Protein AF-A0A496PPM6-F1 (afdb_monomer_lite)

Radius of gyration: 19.55 Å; chains: 1; bounding box: 53×52×46 Å

Foldseek 3Di:
DQVLQVVLVVVQQVQFDDAPDPDPDDPVVVVVCDDHSGHPDDLLPAAEDEAEDPCLLVPVDNLQNVVCCCVRVVHEAKYWYKYQNPNCVVVLVVVCVPDVPVSVVCCQQPGIATQWMEGEWAFDDPDKDFFKWKWKQAPVGIDTDTDIALDKAFDAFAADPSNFWDKIWMKIQGAQGTDNNPHGRDIDIDIITHGPQGYMYGNCHVVRDCPPPDPVVVLVSVLNSCVNSVSDDPVVSPPDD

pLDDT: mean 88.89, std 13.59, range [38.16, 98.81]

Secondary structure (DSSP, 8-state):
-HHHHHHHHHHHHHSBPPTT------GGGGTS---TT-BS--STT--EEEE-SHHHHT-SSHHHHHHHHHHHH---EEEEEEEESSS-HHHHHHHTTT-HHHHHHHIIIIIEEEEEEEEE-BB--SSS-EEEEEEEEETTEEEEEEEETT-EEEE---B-TTSPBPEEEEEEEE-TT-BSSSSTT--EEEEEE--SSEEEEE-S-BS---TTS-HHHHHHHHHHHHHHTT-S-GGGTS---

Sequence (241 aa):
KEALRLAFIQHKSFATVLKGVQQQRTIADAFEQSTSGATIVNMMSLDMLIGSGGVLSHAPRRQQAAMMMIDAFLPEGVTRLTVDSIFMMPQLGVLTEVQPKAATEVFEKDCLIHLGTCVAPAGTSKKPGPVMKYTIDLPDGKVSGTLNYLEMKKFELGIQENGLPRKAKAILEPERGYDVGAGRGNKREVELHGGVVGIVLDGRGRPFDLSTISESDRISYLKKWMTELNIYNTASLSGDQ

Structure (mmCIF, N/CA/C/O backbone):
data_AF-A0A496PPM6-F1
#
_entry.id   AF-A0A496PPM6-F1
#
loop_
_atom_site.group_PDB
_atom_site.id
_atom_site.type_symbol
_atom_site.label_atom_id
_atom_site.label_alt_id
_atom_site.label_comp_id
_atom_site.label_asym_id
_atom_site.label_entity_id
_atom_site.label_seq_id
_atom_site.pdbx_PDB_ins_code
_atom_site.Cartn_x
_atom_site.Cartn_y
_atom_site.Cartn_z
_atom_site.occupancy
_atom_site.B_iso_or_equiv
_atom_site.auth_seq_id
_atom_site.auth_comp_id
_atom_site.auth_asym_id
_atom_site.auth_atom_id
_atom_site.pdbx_PDB_model_num
ATOM 1 N N . LYS A 1 1 ? 11.384 -3.552 10.166 1.00 85.44 1 LYS A N 1
ATOM 2 C CA . LYS A 1 1 ? 10.866 -4.282 8.980 1.00 85.44 1 LYS A CA 1
ATOM 3 C C . LYS A 1 1 ? 10.799 -5.782 9.243 1.00 85.44 1 LYS A C 1
ATOM 5 O O . LYS A 1 1 ? 9.699 -6.294 9.350 1.00 85.44 1 LYS A O 1
ATOM 10 N N . GLU A 1 2 ? 11.929 -6.459 9.455 1.00 91.56 2 GLU A N 1
ATOM 11 C CA . GLU A 1 2 ? 11.952 -7.923 9.632 1.00 91.56 2 GLU A CA 1
ATOM 12 C C . GLU A 1 2 ? 11.110 -8.432 10.813 1.00 91.56 2 GLU A C 1
ATOM 14 O O . GLU A 1 2 ? 10.320 -9.355 10.654 1.00 91.56 2 GLU A O 1
ATOM 19 N N . ALA A 1 3 ? 11.172 -7.759 11.966 1.00 92.25 3 ALA A N 1
ATOM 20 C CA . ALA A 1 3 ? 10.323 -8.094 13.113 1.00 92.25 3 ALA A CA 1
ATOM 21 C C . ALA A 1 3 ? 8.814 -8.018 12.792 1.00 92.25 3 ALA A C 1
ATOM 23 O O . ALA A 1 3 ? 8.059 -8.894 13.200 1.00 92.25 3 ALA A O 1
ATOM 24 N N . LEU A 1 4 ? 8.379 -7.016 12.012 1.00 92.75 4 LEU A N 1
ATOM 25 C CA . LEU A 1 4 ? 6.981 -6.882 11.577 1.00 92.75 4 LEU A CA 1
ATOM 26 C C . LEU A 1 4 ? 6.585 -8.030 10.636 1.00 92.75 4 LEU A C 1
ATOM 28 O O . LEU A 1 4 ? 5.506 -8.594 10.781 1.00 92.75 4 LEU A O 1
ATOM 32 N N . ARG A 1 5 ? 7.475 -8.405 9.707 1.00 94.19 5 ARG A N 1
ATOM 33 C CA . ARG A 1 5 ? 7.263 -9.513 8.765 1.00 94.19 5 ARG A CA 1
ATOM 34 C C . ARG A 1 5 ? 7.099 -10.845 9.498 1.00 94.19 5 ARG A C 1
ATOM 36 O O . ARG A 1 5 ? 6.163 -11.588 9.221 1.00 94.19 5 ARG A O 1
ATOM 43 N N . LEU A 1 6 ? 7.987 -11.138 10.449 1.00 93.62 6 LEU A N 1
ATOM 44 C CA . LEU A 1 6 ? 7.935 -12.369 11.241 1.00 93.62 6 LEU A CA 1
ATOM 45 C C . LEU A 1 6 ? 6.687 -12.418 12.128 1.00 93.62 6 LEU A C 1
ATOM 47 O O . LEU A 1 6 ? 5.985 -13.429 12.126 1.00 93.62 6 LEU A O 1
ATOM 51 N N . ALA A 1 7 ? 6.362 -11.314 12.808 1.00 91.56 7 ALA A N 1
ATOM 52 C CA . ALA A 1 7 ? 5.133 -11.198 13.588 1.00 91.56 7 ALA A CA 1
ATOM 53 C C . ALA A 1 7 ? 3.885 -11.411 12.718 1.00 91.56 7 ALA A C 1
ATOM 55 O O . ALA A 1 7 ? 2.945 -12.080 13.138 1.00 91.56 7 ALA A O 1
ATOM 56 N N . PHE A 1 8 ? 3.883 -10.907 11.482 1.00 91.69 8 PHE A N 1
ATOM 57 C CA . PHE A 1 8 ? 2.772 -11.106 10.558 1.00 91.69 8 PHE A CA 1
ATOM 58 C C . PHE A 1 8 ? 2.617 -12.556 10.097 1.00 91.69 8 PHE A C 1
ATOM 60 O O . PHE A 1 8 ? 1.505 -13.082 10.071 1.00 91.69 8 PHE A O 1
ATOM 67 N N . ILE A 1 9 ? 3.729 -13.215 9.760 1.00 91.00 9 ILE A N 1
ATOM 68 C CA . ILE A 1 9 ? 3.739 -14.640 9.403 1.00 91.00 9 ILE A CA 1
ATOM 69 C C . ILE A 1 9 ? 3.185 -15.473 10.559 1.00 91.00 9 ILE A C 1
ATOM 71 O O . ILE A 1 9 ? 2.346 -16.348 10.346 1.00 91.00 9 ILE A O 1
ATOM 75 N N . GLN A 1 10 ? 3.608 -15.164 11.783 1.00 92.12 10 GLN A N 1
ATOM 76 C CA . GLN A 1 10 ? 3.097 -15.811 12.982 1.00 92.12 10 GLN A CA 1
ATOM 77 C C . GLN A 1 10 ? 1.607 -15.506 13.208 1.00 92.12 10 GLN A C 1
ATOM 79 O O . GLN A 1 10 ? 0.832 -16.406 13.504 1.00 92.12 10 GLN A O 1
ATOM 84 N N . HIS A 1 11 ? 1.161 -14.265 13.015 1.00 90.00 11 HIS A N 1
ATOM 85 C CA . HIS A 1 11 ? -0.254 -13.917 13.144 1.00 90.00 11 HIS A CA 1
ATOM 86 C C . HIS A 1 11 ? -1.130 -14.709 12.161 1.00 90.00 11 HIS A C 1
ATOM 88 O O . HIS A 1 11 ? -2.145 -15.278 12.561 1.00 90.00 11 HIS A O 1
ATOM 94 N N . LYS A 1 12 ? -0.706 -14.825 10.895 1.00 89.38 12 LYS A N 1
ATOM 95 C CA . LYS A 1 12 ? -1.401 -15.635 9.882 1.00 89.38 12 LYS A CA 1
ATOM 96 C C . LYS A 1 12 ? -1.515 -17.110 10.271 1.00 89.38 12 LYS A C 1
ATOM 98 O O . LYS A 1 12 ? -2.508 -17.739 9.914 1.00 89.38 12 LYS A O 1
ATOM 103 N N . SER A 1 13 ? -0.543 -17.661 11.004 1.00 87.75 13 SER A N 1
ATOM 104 C CA . SER A 1 13 ? -0.600 -19.060 11.448 1.00 87.75 13 SER A CA 1
ATOM 105 C C . SER A 1 13 ? -1.600 -19.296 12.586 1.00 87.75 13 SER A C 1
ATOM 107 O O . SER A 1 13 ? -2.101 -20.412 12.723 1.00 87.75 13 SER A O 1
ATOM 109 N N . PHE A 1 14 ? -1.932 -18.261 13.366 1.00 86.69 14 PHE A N 1
ATOM 110 C CA . PHE A 1 14 ? -2.961 -18.323 14.409 1.00 86.69 14 PHE A CA 1
ATOM 111 C C . PHE A 1 14 ? -4.357 -17.966 13.895 1.00 86.69 14 PHE A C 1
ATOM 113 O O . PHE A 1 14 ? -5.335 -18.614 14.269 1.00 86.69 14 PHE A O 1
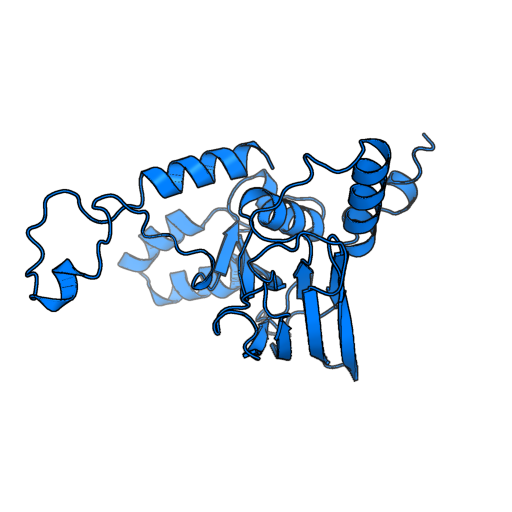ATOM 120 N N . ALA A 1 15 ? -4.457 -16.962 13.024 1.00 85.75 15 ALA A N 1
ATOM 121 C CA . ALA A 1 15 ? -5.707 -16.501 12.432 1.00 85.75 15 ALA A CA 1
ATOM 122 C C . ALA A 1 15 ? -6.181 -17.490 11.360 1.00 85.75 15 ALA A C 1
ATOM 124 O O . ALA A 1 15 ? -6.013 -17.251 10.166 1.00 85.75 15 ALA A O 1
ATOM 125 N N . THR A 1 16 ? -6.732 -18.624 11.788 1.00 85.38 16 THR A N 1
ATOM 126 C CA . THR A 1 16 ? -7.143 -19.735 10.922 1.00 85.38 16 THR A CA 1
ATOM 127 C C . THR A 1 16 ? -8.608 -20.089 11.126 1.00 85.38 16 THR A C 1
ATOM 129 O O . THR A 1 16 ? -9.188 -19.821 12.178 1.00 85.38 16 THR A O 1
ATOM 132 N N . VAL A 1 17 ? -9.219 -20.695 10.108 1.00 77.69 17 VAL A N 1
ATOM 133 C CA . VAL A 1 17 ? -10.563 -21.271 10.240 1.00 77.69 17 VAL A CA 1
ATOM 134 C C . VAL A 1 17 ? -10.534 -22.379 11.299 1.00 77.69 17 VAL A C 1
ATOM 136 O O . VAL A 1 17 ? -9.569 -23.147 11.368 1.00 77.69 17 VAL A O 1
ATOM 139 N N . LEU A 1 18 ? -11.593 -22.472 12.112 1.00 67.38 18 LEU A N 1
ATOM 140 C CA . LEU A 1 18 ? -11.709 -23.455 13.191 1.00 67.38 18 LEU A CA 1
ATOM 141 C C . LEU A 1 18 ? -11.415 -24.876 12.687 1.00 67.38 18 LEU A C 1
ATOM 143 O O . LEU A 1 18 ? -12.086 -25.400 11.795 1.00 67.38 18 LEU A O 1
ATOM 147 N N . LYS A 1 19 ? -10.413 -25.520 13.288 1.00 58.34 19 LYS A N 1
ATOM 148 C CA . LYS A 1 19 ? -10.098 -26.928 13.032 1.00 58.34 19 LYS A CA 1
ATOM 149 C C . LYS A 1 19 ? -11.131 -27.806 13.743 1.00 58.34 19 LYS A C 1
ATOM 151 O O . LYS A 1 19 ? -11.286 -27.703 14.954 1.00 58.34 19 LYS A O 1
ATOM 156 N N . GLY A 1 20 ? -11.811 -28.683 13.002 1.00 56.06 20 GLY A N 1
ATOM 157 C CA . GLY A 1 20 ? -12.683 -29.718 13.576 1.00 56.06 20 GLY A CA 1
ATOM 158 C C . GLY A 1 20 ? -14.162 -29.352 13.747 1.00 56.06 20 GLY A C 1
ATOM 159 O O . GLY A 1 20 ? -14.917 -30.176 14.253 1.00 56.06 20 GLY A O 1
ATOM 160 N N . VAL A 1 21 ? -14.610 -28.175 13.298 1.00 54.94 21 VAL A N 1
ATOM 161 C CA . VAL A 1 21 ? -16.052 -27.895 13.197 1.00 54.94 21 VAL A CA 1
ATOM 162 C C . VAL A 1 21 ? -16.597 -28.614 11.966 1.00 54.94 21 VAL A C 1
ATOM 164 O O . VAL A 1 21 ? -16.085 -28.439 10.859 1.00 54.94 21 VAL A O 1
ATOM 167 N N . GLN A 1 22 ? -17.621 -29.446 12.160 1.00 47.34 22 GLN A N 1
ATOM 168 C CA . GLN A 1 22 ? -18.312 -30.157 11.089 1.00 47.34 22 GLN A CA 1
ATOM 169 C C . GLN A 1 22 ? -19.068 -29.131 10.231 1.00 47.34 22 GLN A C 1
ATOM 171 O O . GLN A 1 22 ? -20.211 -28.785 10.511 1.00 47.34 22 GLN A O 1
ATOM 176 N N . GLN A 1 23 ? -18.403 -28.578 9.216 1.00 56.28 23 GLN A N 1
ATOM 177 C CA . GLN A 1 23 ? -19.072 -27.753 8.214 1.00 56.28 23 GLN A CA 1
ATOM 178 C C . GLN A 1 23 ? -20.145 -28.620 7.541 1.00 56.28 23 GLN A C 1
ATOM 180 O O . GLN A 1 23 ? -19.850 -29.742 7.122 1.00 56.28 23 GLN A O 1
ATOM 185 N N . GLN A 1 24 ? -21.390 -28.138 7.474 1.00 50.91 24 GLN A N 1
ATOM 186 C CA . GLN A 1 24 ? -22.423 -28.759 6.645 1.00 50.91 24 GLN A CA 1
ATOM 187 C C . GLN A 1 24 ? -21.956 -28.668 5.193 1.00 50.91 24 GLN A C 1
ATOM 189 O O . GLN A 1 24 ? -22.072 -27.622 4.567 1.00 50.91 24 GLN A O 1
ATOM 194 N N . ARG A 1 25 ? -21.355 -29.749 4.696 1.00 53.50 25 ARG A N 1
ATOM 195 C CA . ARG A 1 25 ? -20.835 -29.821 3.334 1.00 53.50 25 ARG A CA 1
ATOM 196 C C . ARG A 1 25 ? -21.963 -30.196 2.392 1.00 53.50 25 ARG A C 1
ATOM 198 O O . ARG A 1 25 ? -22.578 -31.252 2.538 1.00 53.50 25 ARG A O 1
ATOM 205 N N . THR A 1 26 ? -22.202 -29.352 1.406 1.00 60.16 26 THR A N 1
ATOM 206 C CA . THR A 1 26 ? -22.899 -29.741 0.186 1.00 60.16 26 THR A CA 1
ATOM 207 C C . THR A 1 26 ? -21.944 -30.529 -0.719 1.00 60.16 26 THR A C 1
ATOM 209 O O . THR A 1 26 ? -20.726 -30.488 -0.555 1.00 60.16 26 THR A O 1
ATOM 212 N N . ILE A 1 27 ? -22.477 -31.270 -1.697 1.00 56.81 27 ILE A N 1
ATOM 213 C CA . ILE A 1 27 ? -21.655 -32.010 -2.678 1.00 56.81 27 ILE A CA 1
ATOM 214 C C . ILE A 1 27 ? -20.747 -31.051 -3.479 1.00 56.81 27 ILE A C 1
ATOM 216 O O . ILE A 1 27 ? -19.673 -31.452 -3.922 1.00 56.81 27 ILE A O 1
ATOM 220 N N . ALA A 1 28 ? -21.135 -29.777 -3.610 1.00 54.94 28 ALA A N 1
ATOM 221 C CA . ALA A 1 28 ? -20.328 -28.736 -4.245 1.00 54.94 28 ALA A CA 1
ATOM 222 C C . ALA A 1 28 ? -19.061 -28.391 -3.436 1.00 54.94 28 ALA A C 1
ATOM 224 O O . ALA A 1 28 ? -17.985 -28.252 -4.016 1.00 54.94 28 ALA A O 1
ATOM 225 N N . ASP A 1 29 ? -19.150 -28.380 -2.102 1.00 52.47 29 ASP A N 1
ATOM 226 C CA . ASP A 1 29 ? -18.025 -28.065 -1.203 1.00 52.47 29 ASP A CA 1
ATOM 227 C C . ASP A 1 29 ? -16.940 -29.157 -1.191 1.00 52.47 29 ASP A C 1
ATOM 229 O O . ASP A 1 29 ? -15.828 -28.943 -0.715 1.00 52.47 29 ASP A O 1
ATOM 233 N N . ALA A 1 30 ? -17.240 -30.352 -1.714 1.00 53.38 30 ALA A N 1
ATOM 234 C CA . ALA A 1 30 ? -16.252 -31.417 -1.880 1.00 53.38 30 ALA A CA 1
ATOM 235 C C . ALA A 1 30 ? -15.262 -31.136 -3.028 1.00 53.38 30 ALA A C 1
ATOM 237 O O . ALA A 1 30 ? -14.157 -31.681 -3.019 1.00 53.38 30 ALA A O 1
ATOM 238 N N . PHE A 1 31 ? -15.642 -30.289 -3.993 1.00 50.69 31 PHE A N 1
ATOM 239 C CA . PHE A 1 31 ? -14.774 -29.850 -5.089 1.00 50.69 31 PHE A CA 1
ATOM 240 C C . PHE A 1 31 ? -13.979 -28.584 -4.729 1.00 50.69 31 PHE A C 1
ATOM 242 O O . PHE A 1 31 ? -12.850 -28.422 -5.193 1.00 50.69 31 PHE A O 1
ATOM 249 N N . GLU A 1 32 ? -14.511 -27.727 -3.851 1.00 52.09 32 GLU A N 1
ATOM 250 C CA . GLU A 1 32 ? -13.779 -26.620 -3.224 1.00 52.09 32 GLU A CA 1
ATOM 251 C C . GLU A 1 32 ? -12.978 -27.128 -2.024 1.00 52.09 32 GLU A C 1
ATOM 253 O O . GLU A 1 32 ? -13.331 -26.949 -0.859 1.00 52.09 32 GLU A O 1
ATOM 258 N N . GLN A 1 33 ? -11.875 -27.809 -2.311 1.00 43.31 33 GLN A N 1
ATOM 259 C CA . GLN A 1 33 ? -10.966 -28.361 -1.314 1.00 43.31 33 GLN A CA 1
ATOM 260 C C . GLN A 1 33 ? -10.241 -27.237 -0.537 1.00 43.31 33 GLN A C 1
ATOM 262 O O . GLN A 1 33 ? -9.050 -26.997 -0.716 1.00 43.31 33 GLN A O 1
ATOM 267 N N . SER A 1 34 ? -10.953 -26.513 0.329 1.00 52.97 34 SER A N 1
ATOM 268 C CA . SER A 1 34 ? -10.373 -25.542 1.253 1.00 52.97 34 SER A CA 1
ATOM 269 C C . SER A 1 34 ? -9.789 -26.284 2.459 1.00 52.97 34 SER A C 1
ATOM 271 O O . SER A 1 34 ? -10.473 -26.962 3.228 1.00 52.97 34 SER A O 1
ATOM 273 N N . THR A 1 35 ? -8.464 -26.232 2.586 1.00 53.81 35 THR A N 1
ATOM 274 C CA . THR A 1 35 ? -7.716 -26.953 3.619 1.00 53.81 35 THR A CA 1
ATOM 275 C C . THR A 1 35 ? -8.106 -26.444 5.009 1.00 53.81 35 THR A C 1
ATOM 277 O O . THR A 1 35 ? -7.974 -25.255 5.304 1.00 53.81 35 THR A O 1
ATOM 280 N N . SER A 1 36 ? -8.542 -27.335 5.905 1.00 52.97 36 SER A N 1
ATOM 281 C CA . SER A 1 36 ? -8.766 -26.987 7.314 1.00 52.97 36 SER A CA 1
ATOM 282 C C . SER A 1 36 ? -7.501 -26.365 7.919 1.00 52.97 36 SER A C 1
ATOM 284 O O . SER A 1 36 ? -6.419 -26.942 7.795 1.00 52.97 36 SER A O 1
ATOM 286 N N . GLY A 1 37 ? -7.622 -25.223 8.599 1.00 60.16 37 GLY A N 1
ATOM 287 C CA . GLY A 1 37 ? -6.471 -24.494 9.141 1.00 60.16 37 GLY A CA 1
ATOM 288 C C . GLY A 1 37 ? -5.806 -23.512 8.169 1.00 60.16 37 GLY A C 1
ATOM 289 O O . GLY A 1 37 ? -4.737 -22.999 8.492 1.00 60.16 37 GLY A O 1
ATOM 290 N N . ALA A 1 38 ? -6.408 -23.229 7.008 1.00 74.50 38 ALA A N 1
ATOM 291 C CA . ALA A 1 38 ? -6.023 -22.082 6.190 1.00 74.50 38 ALA A CA 1
ATOM 292 C C . ALA A 1 38 ? -6.237 -20.767 6.959 1.00 74.50 38 ALA A C 1
ATOM 294 O O . ALA A 1 38 ? -7.155 -20.650 7.780 1.00 74.50 38 ALA A O 1
ATOM 295 N N . THR A 1 39 ? -5.374 -19.781 6.698 1.00 85.25 39 THR A N 1
ATOM 296 C CA . THR A 1 39 ? -5.504 -18.460 7.318 1.00 85.25 39 THR A CA 1
ATOM 297 C C . THR A 1 39 ? -6.747 -17.739 6.803 1.00 85.25 39 THR A C 1
ATOM 299 O O . THR A 1 39 ? -7.053 -17.801 5.615 1.00 85.25 39 THR A O 1
ATOM 302 N N . ILE A 1 40 ? -7.445 -17.025 7.686 1.00 88.75 40 ILE A N 1
ATOM 303 C CA . ILE A 1 40 ? -8.544 -16.125 7.302 1.00 88.75 40 ILE A CA 1
ATOM 304 C C . ILE A 1 40 ? -8.028 -14.796 6.727 1.00 88.75 40 ILE A C 1
ATOM 306 O O . ILE A 1 40 ? -8.802 -14.001 6.203 1.00 88.75 40 ILE A O 1
ATOM 310 N N . VAL A 1 41 ? -6.720 -14.536 6.825 1.00 90.75 41 VAL A N 1
ATOM 311 C CA . VAL A 1 41 ? -6.102 -13.296 6.350 1.00 90.75 41 VAL A CA 1
ATOM 312 C C . VAL A 1 41 ? -5.836 -13.389 4.848 1.00 90.75 41 VAL A C 1
ATOM 314 O O . VAL A 1 41 ? -4.806 -13.910 4.412 1.00 90.75 41 VAL A O 1
ATOM 317 N N . ASN A 1 42 ? -6.744 -12.825 4.058 1.00 92.75 42 ASN A N 1
ATOM 318 C CA . ASN A 1 42 ? -6.585 -12.653 2.618 1.00 92.75 42 ASN A CA 1
ATOM 319 C C . ASN A 1 42 ? -6.109 -11.225 2.309 1.00 92.75 42 ASN A C 1
ATOM 321 O O . ASN A 1 42 ? -6.818 -10.267 2.597 1.00 92.75 42 ASN A O 1
ATOM 325 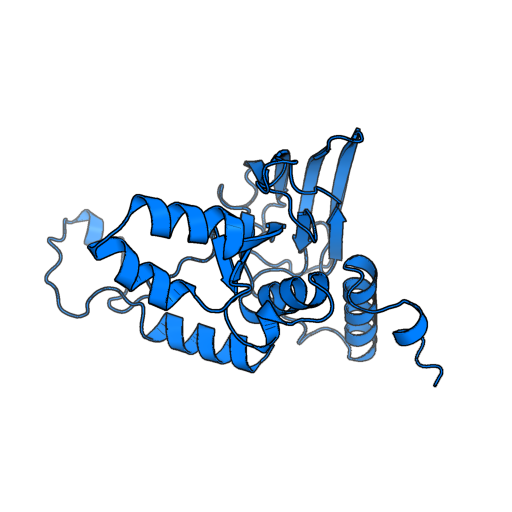N N . MET A 1 43 ? -4.913 -11.084 1.727 1.00 94.94 43 MET A N 1
ATOM 326 C CA . MET A 1 43 ? -4.322 -9.769 1.444 1.00 94.94 43 MET A CA 1
ATOM 327 C C . MET A 1 43 ? -5.049 -9.005 0.344 1.00 94.94 43 MET A C 1
ATOM 329 O O . MET A 1 43 ? -5.104 -7.784 0.414 1.00 94.94 43 MET A O 1
ATOM 333 N N . MET A 1 44 ? -5.607 -9.706 -0.644 1.00 95.75 44 MET A N 1
ATOM 334 C CA . MET A 1 44 ? -6.275 -9.088 -1.787 1.00 95.75 44 MET A CA 1
ATOM 335 C C . MET A 1 44 ? -7.591 -8.414 -1.388 1.00 95.75 44 MET A C 1
ATOM 337 O O . MET A 1 44 ? -7.957 -7.376 -1.937 1.00 95.75 44 MET A O 1
ATOM 341 N N . SER A 1 45 ? -8.309 -9.005 -0.430 1.00 93.06 45 SER A N 1
ATOM 342 C CA . SER A 1 45 ? -9.562 -8.459 0.100 1.00 93.06 45 SER A CA 1
ATOM 343 C C . SER A 1 45 ? -9.362 -7.591 1.345 1.00 93.06 45 SER A C 1
ATOM 345 O O . SER A 1 45 ? -10.341 -7.203 1.974 1.00 93.06 45 SER A O 1
ATOM 347 N N . LEU A 1 46 ? -8.118 -7.335 1.762 1.00 92.69 46 LEU A N 1
ATOM 348 C CA . LEU A 1 46 ? -7.827 -6.554 2.958 1.00 92.69 46 LEU A CA 1
ATOM 349 C C . LEU A 1 46 ? -7.856 -5.056 2.631 1.00 92.69 46 LEU A C 1
ATOM 351 O O . LEU A 1 46 ? -6.965 -4.521 1.970 1.00 92.69 46 LEU A O 1
ATOM 355 N N . ASP A 1 47 ? -8.870 -4.367 3.153 1.00 91.69 47 ASP A N 1
ATOM 356 C CA . ASP A 1 47 ? -9.126 -2.957 2.837 1.00 91.69 47 ASP A CA 1
ATOM 357 C C . ASP A 1 47 ? -8.192 -1.969 3.548 1.00 91.69 47 ASP A C 1
ATOM 359 O O . ASP A 1 47 ? -7.976 -0.850 3.067 1.00 91.69 47 ASP A O 1
ATOM 363 N N . MET A 1 48 ? -7.693 -2.322 4.736 1.00 94.75 48 MET A N 1
ATOM 364 C CA . MET A 1 48 ? -6.872 -1.438 5.563 1.00 94.75 48 MET A CA 1
ATOM 365 C C . MET A 1 48 ? -5.891 -2.213 6.445 1.00 94.75 48 MET A C 1
ATOM 367 O O . MET A 1 48 ? -6.282 -3.126 7.167 1.00 94.75 48 MET A O 1
ATOM 371 N N . LEU A 1 49 ? -4.629 -1.786 6.442 1.00 95.50 49 LEU A N 1
ATOM 372 C CA . LEU A 1 49 ? -3.623 -2.160 7.430 1.00 95.50 49 LEU A CA 1
ATOM 373 C C . LEU A 1 49 ? -3.421 -1.009 8.405 1.00 95.50 49 LEU A C 1
ATOM 375 O O . LEU A 1 49 ? -3.084 0.102 7.985 1.00 95.50 49 LEU A O 1
ATOM 379 N N . ILE A 1 50 ? -3.559 -1.307 9.695 1.00 94.06 50 ILE A N 1
ATOM 380 C CA . ILE A 1 50 ? -3.286 -0.352 10.765 1.00 94.06 50 ILE A CA 1
ATOM 381 C C . ILE A 1 50 ? -1.988 -0.738 11.465 1.00 94.06 50 ILE A C 1
ATOM 383 O O . ILE A 1 50 ? -1.882 -1.791 12.091 1.00 94.06 50 ILE A O 1
ATOM 387 N N . GLY A 1 51 ? -0.976 0.111 11.331 1.00 92.56 51 GLY A N 1
ATOM 388 C CA . GLY A 1 51 ? 0.304 -0.037 11.999 1.00 92.56 51 GLY A CA 1
ATOM 389 C C . GLY A 1 51 ? 0.254 0.535 13.409 1.00 92.56 51 GLY A C 1
ATOM 390 O O . GLY A 1 51 ? 0.234 1.749 13.575 1.00 92.56 51 GLY A O 1
ATOM 391 N N . SER A 1 52 ? 0.288 -0.324 14.423 1.00 88.31 52 SER A N 1
ATOM 392 C CA . SER A 1 52 ? 0.536 0.076 15.813 1.00 88.31 52 SER A CA 1
ATOM 393 C C . SER A 1 52 ? 1.912 -0.443 16.247 1.00 88.31 52 SER A C 1
ATOM 395 O O . SER A 1 52 ? 2.400 -1.445 15.720 1.00 88.31 52 SER A O 1
ATOM 397 N N . GLY A 1 53 ? 2.589 0.253 17.155 1.00 86.06 53 GLY A N 1
ATOM 398 C CA . GLY A 1 53 ? 3.950 -0.098 17.598 1.00 86.06 53 GLY A CA 1
ATOM 399 C C . GLY A 1 53 ? 4.868 1.128 17.673 1.00 86.06 53 GLY A C 1
ATOM 400 O O . GLY A 1 53 ? 4.842 1.948 16.761 1.00 86.06 53 GLY A O 1
ATOM 401 N N . GLY A 1 54 ? 5.695 1.239 18.732 1.00 86.69 54 GLY A N 1
ATOM 402 C CA . GLY A 1 54 ? 6.588 2.391 19.008 1.00 86.69 54 GLY A CA 1
ATOM 403 C C . GLY A 1 54 ? 7.270 2.940 17.755 1.00 86.69 54 GLY A C 1
ATOM 404 O O . GLY A 1 54 ? 7.253 4.132 17.465 1.00 86.69 54 GLY A O 1
ATOM 405 N N . VAL A 1 55 ? 7.795 2.007 16.962 1.00 90.00 55 VAL A N 1
ATOM 406 C CA . VAL A 1 55 ? 8.527 2.248 15.717 1.00 90.00 55 VAL A CA 1
ATOM 407 C C . VAL A 1 55 ? 7.662 2.841 14.596 1.00 90.00 55 VAL A C 1
ATOM 409 O O . VAL A 1 55 ? 8.160 3.652 13.821 1.00 90.00 55 VAL A O 1
ATOM 412 N N . LEU A 1 56 ? 6.393 2.440 14.466 1.00 92.62 56 LEU A N 1
ATOM 413 C CA . LEU A 1 56 ? 5.490 2.927 13.413 1.00 92.62 56 LEU A CA 1
ATOM 414 C C . LEU A 1 56 ? 4.846 4.261 13.804 1.00 92.62 56 LEU A C 1
ATOM 416 O O . LEU A 1 56 ? 4.785 5.183 12.987 1.00 92.62 56 LEU A O 1
ATOM 420 N N . SER A 1 57 ? 4.417 4.389 15.058 1.00 89.44 57 SER A N 1
ATOM 421 C CA . SER A 1 57 ? 3.707 5.572 15.550 1.00 89.44 57 SER A CA 1
ATOM 422 C C . SER A 1 57 ? 4.632 6.779 15.714 1.00 89.44 57 SER A C 1
ATOM 424 O O . SER A 1 57 ? 4.218 7.896 15.395 1.00 89.44 57 SER A O 1
ATOM 426 N N . HIS A 1 58 ? 5.893 6.551 16.106 1.00 87.94 58 HIS A N 1
ATOM 427 C CA . HIS A 1 58 ? 6.920 7.588 16.279 1.00 87.94 58 HIS A CA 1
ATOM 428 C C . HIS A 1 58 ? 7.979 7.610 15.170 1.00 87.94 58 HIS A C 1
ATOM 430 O O . HIS A 1 58 ? 9.052 8.185 15.356 1.00 87.94 58 HIS A O 1
ATOM 436 N N . ALA A 1 59 ? 7.709 7.005 14.008 1.00 91.50 59 ALA A N 1
ATOM 437 C CA . ALA A 1 59 ? 8.599 7.146 12.860 1.00 91.50 59 ALA A CA 1
ATOM 438 C C . ALA A 1 59 ? 8.812 8.647 12.553 1.00 91.50 59 ALA A C 1
ATOM 440 O O . ALA A 1 59 ? 7.819 9.348 12.328 1.00 91.50 59 ALA A O 1
ATOM 441 N N . PRO A 1 60 ? 10.065 9.150 12.496 1.00 91.31 60 PRO A N 1
ATOM 442 C CA . PRO A 1 60 ? 10.344 10.574 12.283 1.00 91.31 60 PRO A CA 1
ATOM 443 C C . PRO A 1 60 ? 9.703 11.133 11.013 1.00 91.31 60 PRO A C 1
ATOM 445 O O . PRO A 1 60 ? 9.348 12.307 10.942 1.00 91.31 60 PRO A O 1
ATOM 448 N N . ARG A 1 61 ? 9.544 10.277 9.996 1.00 93.69 61 ARG A N 1
ATOM 449 C CA . ARG A 1 61 ? 8.818 10.584 8.765 1.00 93.69 61 ARG A CA 1
ATOM 450 C C . ARG A 1 61 ? 7.761 9.523 8.511 1.00 93.69 61 ARG A C 1
ATOM 452 O O . ARG A 1 61 ? 8.040 8.325 8.543 1.00 93.69 61 ARG A O 1
ATOM 459 N N . ARG A 1 62 ? 6.550 9.952 8.168 1.00 95.25 62 ARG A N 1
ATOM 460 C CA . ARG A 1 62 ? 5.415 9.048 7.911 1.00 95.25 62 ARG A CA 1
ATOM 461 C C . ARG A 1 62 ? 5.640 8.153 6.688 1.00 95.25 62 ARG A C 1
ATOM 463 O O . ARG A 1 62 ? 5.180 7.016 6.663 1.00 95.25 62 ARG A O 1
ATOM 470 N N . GLN A 1 63 ? 6.448 8.613 5.736 1.00 96.19 63 GLN A N 1
ATOM 471 C CA . GLN A 1 63 ? 6.922 7.846 4.585 1.00 96.19 63 GLN A CA 1
ATOM 472 C C . GLN A 1 63 ? 7.748 6.619 5.010 1.00 96.19 63 GLN A C 1
ATOM 474 O O . GLN A 1 63 ? 7.656 5.565 4.384 1.00 96.19 63 GLN A O 1
ATOM 479 N N . GLN A 1 64 ? 8.511 6.716 6.107 1.00 95.88 64 GLN A N 1
ATOM 480 C CA . GLN A 1 64 ? 9.262 5.580 6.652 1.00 95.88 64 GLN A CA 1
ATOM 481 C C . GLN A 1 64 ? 8.316 4.534 7.244 1.00 95.88 64 GLN A C 1
ATOM 483 O O . GLN A 1 64 ? 8.501 3.348 6.983 1.00 95.88 64 GLN A O 1
ATOM 488 N N . ALA A 1 65 ? 7.284 4.958 7.985 1.00 96.25 65 ALA A N 1
ATOM 489 C CA . ALA A 1 65 ? 6.247 4.052 8.481 1.00 96.25 65 ALA A CA 1
ATOM 490 C C . ALA A 1 65 ? 5.533 3.336 7.325 1.00 96.25 65 ALA A C 1
ATOM 492 O O . ALA A 1 65 ? 5.465 2.108 7.327 1.00 96.25 65 ALA A O 1
ATOM 493 N N . ALA A 1 66 ? 5.109 4.079 6.295 1.00 97.50 66 ALA A N 1
ATOM 494 C CA . ALA A 1 66 ? 4.494 3.506 5.099 1.00 97.50 66 ALA A CA 1
ATOM 495 C C . ALA A 1 66 ? 5.410 2.471 4.429 1.00 97.50 66 ALA A C 1
ATOM 497 O O . ALA A 1 66 ? 5.000 1.331 4.235 1.00 97.50 66 ALA A O 1
ATOM 498 N N . MET A 1 67 ? 6.672 2.819 4.155 1.00 97.12 67 MET A N 1
ATOM 499 C CA . MET A 1 67 ? 7.625 1.893 3.534 1.00 97.12 67 MET A CA 1
ATOM 500 C C . MET A 1 67 ? 7.881 0.655 4.404 1.00 97.12 67 MET A C 1
ATOM 502 O O . MET A 1 67 ? 7.966 -0.457 3.890 1.00 97.12 67 MET A O 1
ATOM 506 N N . MET A 1 68 ? 7.972 0.811 5.730 1.00 96.75 68 MET A N 1
ATOM 507 C CA . MET A 1 68 ? 8.103 -0.328 6.643 1.00 96.75 68 MET A CA 1
ATOM 508 C C . MET A 1 68 ? 6.894 -1.263 6.588 1.00 96.75 68 MET A C 1
ATOM 510 O O . MET A 1 68 ? 7.093 -2.475 6.614 1.00 96.75 68 MET A O 1
ATOM 514 N N . MET A 1 69 ? 5.677 -0.721 6.512 1.00 97.38 69 MET A N 1
ATOM 515 C CA . MET A 1 69 ? 4.448 -1.510 6.409 1.00 97.38 69 MET A CA 1
ATOM 516 C C . MET A 1 69 ? 4.338 -2.217 5.057 1.00 97.38 69 MET A C 1
ATOM 518 O O . MET A 1 69 ? 4.046 -3.410 5.028 1.00 97.38 69 MET A O 1
ATOM 522 N N . ILE A 1 70 ? 4.617 -1.521 3.950 1.00 97.88 70 ILE A N 1
ATOM 523 C CA . ILE A 1 70 ? 4.571 -2.118 2.609 1.00 97.88 70 ILE A CA 1
ATOM 524 C C . ILE A 1 70 ? 5.588 -3.265 2.512 1.00 97.88 70 ILE A C 1
ATOM 526 O O . ILE A 1 70 ? 5.231 -4.354 2.072 1.00 97.88 70 ILE A O 1
ATOM 530 N N . ASP A 1 71 ? 6.824 -3.056 2.976 1.00 96.31 71 ASP A N 1
ATOM 531 C CA . ASP A 1 71 ? 7.874 -4.082 2.928 1.00 96.31 71 ASP A CA 1
ATOM 532 C C . ASP A 1 71 ? 7.599 -5.273 3.856 1.00 96.31 71 ASP A C 1
ATOM 534 O O . ASP A 1 71 ? 7.969 -6.401 3.539 1.00 96.31 71 ASP A O 1
ATOM 538 N N . ALA A 1 72 ? 6.997 -5.034 5.024 1.00 95.88 72 ALA A N 1
ATOM 539 C CA . ALA A 1 72 ? 6.766 -6.084 6.011 1.00 95.88 72 ALA A CA 1
ATOM 540 C C . ALA A 1 72 ? 5.531 -6.935 5.704 1.00 95.88 72 ALA A C 1
ATOM 542 O O . ALA A 1 72 ? 5.574 -8.155 5.863 1.00 95.88 72 ALA A O 1
ATOM 543 N N . PHE A 1 73 ? 4.433 -6.292 5.306 1.00 95.88 73 PHE A N 1
ATOM 544 C CA . PHE A 1 73 ? 3.135 -6.950 5.153 1.00 95.88 73 PHE A CA 1
ATOM 545 C C . PHE A 1 73 ? 2.824 -7.339 3.710 1.00 95.88 73 PHE A C 1
ATOM 547 O O . PHE A 1 73 ? 1.934 -8.160 3.503 1.00 95.88 73 PHE A O 1
ATOM 554 N N . LEU A 1 74 ? 3.559 -6.785 2.736 1.00 96.81 74 LEU A N 1
ATOM 555 C CA . LEU A 1 74 ? 3.379 -7.021 1.303 1.00 96.81 74 LEU A CA 1
ATOM 556 C C . LEU A 1 74 ? 1.895 -6.941 0.882 1.00 96.81 74 LEU A C 1
ATOM 558 O O . LEU A 1 74 ? 1.339 -7.947 0.444 1.00 96.81 74 LEU A O 1
ATOM 562 N N . PRO A 1 75 ? 1.241 -5.764 1.000 1.00 97.31 75 PRO A N 1
ATOM 563 C CA . PRO A 1 75 ? -0.171 -5.596 0.637 1.00 97.31 75 PRO A CA 1
ATOM 564 C C . PRO A 1 75 ? -0.446 -6.033 -0.803 1.00 97.31 75 PRO A C 1
ATOM 566 O O . PRO A 1 75 ? 0.436 -5.879 -1.649 1.00 97.31 75 PRO A O 1
ATOM 569 N N . GLU A 1 76 ? -1.645 -6.534 -1.084 1.00 97.94 76 GLU A N 1
ATOM 570 C CA . GLU A 1 76 ? -2.072 -6.978 -2.415 1.00 97.94 76 GLU A CA 1
ATOM 571 C C . GLU A 1 76 ? -3.317 -6.201 -2.848 1.00 97.94 76 GLU A C 1
ATOM 573 O O . GLU A 1 76 ? -4.198 -5.917 -2.042 1.00 97.94 76 GLU A O 1
ATOM 578 N N . GLY A 1 77 ? -3.404 -5.852 -4.129 1.00 97.62 77 GLY A N 1
ATOM 579 C CA . GLY A 1 77 ? -4.526 -5.083 -4.651 1.00 97.62 77 GLY A CA 1
ATOM 580 C C . GLY A 1 77 ? -4.487 -3.632 -4.185 1.00 97.62 77 GLY A C 1
ATOM 581 O O . GLY A 1 77 ? -3.514 -2.927 -4.438 1.00 97.62 77 GLY A O 1
ATOM 582 N N . VAL A 1 78 ? -5.567 -3.169 -3.558 1.00 98.31 78 VAL A N 1
ATOM 583 C CA . VAL A 1 78 ? -5.726 -1.781 -3.103 1.00 98.31 78 VAL A CA 1
ATOM 584 C C . VAL A 1 78 ? -5.943 -1.799 -1.598 1.00 98.31 78 VAL A C 1
ATOM 586 O O . VAL A 1 78 ? -7.008 -2.197 -1.138 1.00 98.31 78 VAL A O 1
ATOM 589 N N . THR A 1 79 ? -4.951 -1.339 -0.840 1.00 98.44 79 THR A N 1
ATOM 590 C CA . THR A 1 79 ? -4.965 -1.404 0.625 1.00 98.44 79 THR A CA 1
ATOM 591 C C . THR A 1 79 ? -4.671 -0.037 1.224 1.00 98.44 79 THR A C 1
ATOM 593 O O . THR A 1 79 ? -3.662 0.599 0.908 1.00 98.44 79 THR A O 1
ATOM 596 N N . ARG A 1 80 ? -5.526 0.422 2.139 1.00 98.25 80 ARG A N 1
ATOM 597 C CA . ARG A 1 80 ? -5.272 1.639 2.920 1.00 98.25 80 ARG A CA 1
ATOM 598 C C . ARG A 1 80 ? -4.227 1.373 3.993 1.00 98.25 80 ARG A C 1
ATOM 600 O O . ARG A 1 80 ? -4.250 0.335 4.643 1.00 98.25 80 ARG A O 1
ATOM 607 N N . LEU A 1 81 ? -3.338 2.330 4.208 1.00 98.06 81 LEU A N 1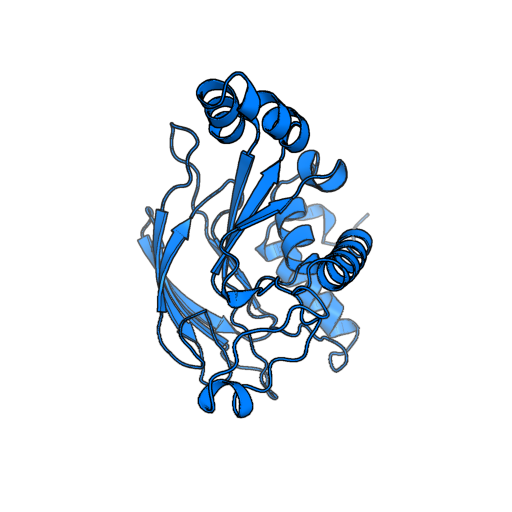
ATOM 608 C CA . LEU A 1 81 ? -2.337 2.291 5.264 1.00 98.06 81 LEU A CA 1
ATOM 609 C C . LEU A 1 81 ? -2.649 3.384 6.282 1.00 98.06 81 LEU A C 1
ATOM 611 O O . LEU A 1 81 ? -2.779 4.561 5.932 1.00 98.06 81 LEU A O 1
ATOM 615 N N . THR A 1 82 ? -2.744 2.998 7.546 1.00 96.00 82 THR A N 1
ATOM 616 C CA . THR A 1 82 ? -2.915 3.916 8.673 1.00 96.00 82 THR A CA 1
ATOM 617 C C . THR A 1 82 ? -1.961 3.535 9.795 1.00 96.00 82 THR A C 1
ATOM 619 O O . THR A 1 82 ? -1.423 2.428 9.817 1.00 96.00 82 THR A O 1
ATOM 622 N N . VAL A 1 83 ? -1.719 4.457 10.722 1.00 94.81 83 VAL A N 1
ATOM 623 C CA . VAL A 1 83 ? -1.000 4.160 11.963 1.00 94.81 83 VAL A CA 1
ATOM 624 C C . VAL A 1 83 ? -1.814 4.606 13.163 1.00 94.81 83 VAL A C 1
ATOM 626 O O . VAL A 1 83 ? -2.410 5.680 13.140 1.00 94.81 83 VAL A O 1
ATOM 629 N N . ASP A 1 84 ? -1.811 3.779 14.202 1.00 92.81 84 ASP A N 1
ATOM 630 C CA . ASP A 1 84 ? -2.264 4.157 15.539 1.00 92.81 84 ASP A CA 1
ATOM 631 C C . ASP A 1 84 ? -1.171 5.026 16.155 1.00 92.81 84 ASP A C 1
ATOM 633 O O . ASP A 1 84 ? -0.085 4.545 16.471 1.00 92.81 84 ASP A O 1
ATOM 637 N N . SER A 1 85 ? -1.415 6.326 16.237 1.00 84.06 85 SER A N 1
ATOM 638 C CA . SER A 1 85 ? -0.388 7.306 16.585 1.00 84.06 85 SER A CA 1
ATOM 639 C C . SER A 1 85 ? -0.159 7.468 18.087 1.00 84.06 85 SER A C 1
ATOM 641 O O . SER A 1 85 ? 0.912 7.930 18.480 1.00 84.06 85 SER A O 1
ATOM 643 N N . ILE A 1 86 ? -1.127 7.053 18.906 1.00 81.44 86 ILE A N 1
ATOM 644 C CA . ILE A 1 86 ? -1.150 7.271 20.360 1.00 81.44 86 ILE A CA 1
ATOM 645 C C . ILE A 1 86 ? -1.194 5.974 21.173 1.00 81.44 86 ILE A C 1
ATOM 647 O O . ILE A 1 86 ? -1.209 6.037 22.398 1.00 81.44 86 ILE A O 1
ATOM 651 N N . PHE A 1 87 ? -1.178 4.806 20.524 1.00 80.38 87 PHE A N 1
ATOM 652 C CA . PHE A 1 87 ? -1.190 3.487 21.173 1.00 80.38 87 PHE A CA 1
ATOM 653 C C . PHE A 1 87 ? -2.439 3.191 21.986 1.00 80.38 87 PHE A C 1
ATOM 655 O O . PHE A 1 87 ? -2.389 2.411 22.939 1.00 80.38 87 PHE A O 1
ATOM 662 N N . MET A 1 88 ? -3.554 3.822 21.632 1.00 84.38 88 MET A N 1
ATOM 663 C CA . MET A 1 88 ? -4.786 3.704 22.407 1.00 84.38 88 MET A CA 1
ATOM 664 C C . MET A 1 88 ? -5.778 2.720 21.804 1.00 84.38 88 MET A C 1
ATOM 666 O O . MET A 1 88 ? -6.838 2.517 22.387 1.00 84.38 88 MET A O 1
ATOM 670 N N . MET A 1 89 ? -5.482 2.095 20.660 1.00 84.88 89 MET A N 1
ATOM 671 C CA . MET A 1 89 ? -6.459 1.229 19.998 1.00 84.88 89 MET A CA 1
ATOM 672 C C . MET A 1 89 ? -6.984 0.090 20.901 1.00 84.88 89 MET A C 1
ATOM 674 O O . MET A 1 89 ? -8.205 -0.069 20.963 1.00 84.88 89 MET A O 1
ATOM 678 N N . PRO A 1 90 ? -6.150 -0.654 21.662 1.00 84.62 90 PRO A N 1
ATOM 679 C CA . PRO A 1 90 ? -6.663 -1.665 22.594 1.00 84.62 90 PRO A CA 1
ATOM 680 C C . PRO A 1 90 ? -7.557 -1.082 23.700 1.00 84.62 90 PRO A C 1
ATOM 682 O O . PRO A 1 90 ? -8.584 -1.662 24.044 1.00 84.62 90 PRO A O 1
ATOM 685 N N . GLN A 1 91 ? -7.192 0.080 24.244 1.00 87.31 91 GLN A N 1
ATOM 686 C CA . GLN A 1 91 ? -7.913 0.754 25.325 1.00 87.31 91 GLN A CA 1
ATOM 687 C C . GLN A 1 91 ? -9.248 1.324 24.834 1.00 87.31 91 GLN A C 1
ATOM 689 O O . GLN A 1 91 ? -10.250 1.230 25.540 1.00 87.31 91 GLN A O 1
ATOM 694 N N . LEU A 1 92 ? -9.284 1.865 23.611 1.00 88.56 92 LEU A N 1
ATOM 695 C CA . LEU A 1 92 ? -10.516 2.310 22.960 1.00 88.56 92 LEU A CA 1
ATOM 696 C C . LEU A 1 92 ? -11.459 1.134 22.707 1.00 88.56 92 LEU A C 1
ATOM 698 O O . LEU A 1 92 ? -12.664 1.300 22.864 1.00 88.56 92 LEU A O 1
ATOM 702 N N . GLY A 1 93 ? -10.918 -0.054 22.415 1.00 87.00 93 GLY A N 1
ATOM 703 C CA . GLY A 1 93 ? -11.682 -1.299 22.352 1.00 87.00 93 GLY A CA 1
ATOM 704 C C . GLY A 1 93 ? -12.477 -1.558 23.634 1.00 87.00 93 GLY A C 1
ATOM 705 O O . GLY A 1 93 ? -13.690 -1.728 23.571 1.00 87.00 93 GLY A O 1
ATOM 706 N N . VAL A 1 94 ? -11.828 -1.486 24.800 1.00 89.69 94 VAL A N 1
ATOM 707 C CA . VAL A 1 94 ? -12.507 -1.632 26.105 1.00 89.69 94 VAL A CA 1
ATOM 708 C C . VAL A 1 94 ? -13.510 -0.499 26.342 1.00 89.69 94 VAL A C 1
ATOM 710 O O . VAL A 1 94 ? -14.627 -0.736 26.795 1.00 89.69 94 VAL A O 1
ATOM 713 N N . LEU A 1 95 ? -13.149 0.741 25.994 1.00 89.62 95 LEU A N 1
ATOM 714 C CA . LEU A 1 95 ? -14.038 1.894 26.163 1.00 89.62 95 LEU A CA 1
ATOM 715 C C . LEU A 1 95 ? -15.329 1.766 25.338 1.00 89.62 95 LEU A C 1
ATOM 717 O O . LEU A 1 95 ? -16.352 2.319 25.745 1.00 89.62 95 LEU A O 1
ATOM 721 N N . THR A 1 96 ? -15.314 1.026 24.221 1.00 92.06 96 THR A N 1
ATOM 722 C CA . THR A 1 96 ? -16.514 0.830 23.392 1.00 92.06 96 THR A CA 1
ATOM 723 C C . THR A 1 96 ? -17.659 0.133 24.127 1.00 92.06 96 THR A C 1
ATOM 725 O O . THR A 1 96 ? -18.808 0.362 23.765 1.00 92.06 96 THR A O 1
ATOM 728 N N . GLU A 1 97 ? -17.392 -0.638 25.187 1.00 93.00 97 GLU A N 1
ATOM 729 C CA . GLU A 1 97 ? -18.436 -1.298 25.986 1.00 93.00 97 GLU A CA 1
ATOM 730 C C . GLU A 1 97 ? -19.245 -0.307 26.836 1.00 93.00 97 GLU A C 1
ATOM 732 O O . GLU A 1 97 ? -20.408 -0.555 27.150 1.00 93.00 97 GLU A O 1
ATOM 737 N N . VAL A 1 98 ? -18.640 0.831 27.194 1.00 94.12 98 VAL A N 1
ATOM 738 C CA . VAL A 1 98 ? -19.239 1.830 28.094 1.00 94.12 98 VAL A CA 1
ATOM 739 C C . VAL A 1 98 ? -19.647 3.095 27.342 1.00 94.12 98 VAL A C 1
ATOM 741 O O . VAL A 1 98 ? -20.732 3.629 27.567 1.00 94.12 98 VAL A O 1
ATOM 744 N N . GLN A 1 99 ? -18.796 3.588 26.438 1.00 93.94 99 GLN A N 1
ATOM 745 C CA . GLN A 1 99 ? -19.046 4.795 25.652 1.00 93.94 99 GLN A CA 1
ATOM 746 C C . GLN A 1 99 ? -18.649 4.591 24.176 1.00 93.94 99 GLN A C 1
ATOM 748 O O . GLN A 1 99 ? -17.623 5.111 23.722 1.00 93.94 99 GLN A O 1
ATOM 753 N N . PRO A 1 100 ? -19.482 3.882 23.389 1.00 92.81 100 PRO A N 1
ATOM 754 C CA . PRO A 1 100 ? -19.189 3.576 21.989 1.00 92.81 100 PRO A CA 1
ATOM 755 C C . PRO A 1 100 ? -18.949 4.822 21.127 1.00 92.81 100 PRO A C 1
ATOM 757 O O . PRO A 1 100 ? -18.044 4.840 20.293 1.00 92.81 100 PRO A O 1
ATOM 760 N N . LYS A 1 101 ? -19.742 5.885 21.331 1.00 92.88 101 LYS A N 1
ATOM 761 C CA . LYS A 1 101 ? -19.684 7.091 20.490 1.00 92.88 101 LYS A CA 1
ATOM 762 C C . LYS A 1 101 ? -18.380 7.858 20.686 1.00 92.88 101 LYS A C 1
ATOM 764 O O . LYS A 1 101 ? -17.714 8.163 19.705 1.00 92.88 101 LYS A O 1
ATOM 769 N N . ALA A 1 102 ? -17.997 8.117 21.937 1.00 88.56 102 ALA A N 1
ATOM 770 C CA . ALA A 1 102 ? -16.749 8.825 22.219 1.00 88.56 102 ALA A CA 1
ATOM 771 C C . ALA A 1 102 ? -15.524 7.978 21.851 1.00 88.56 102 ALA A C 1
ATOM 773 O O . ALA A 1 102 ? -14.570 8.512 21.300 1.00 88.56 102 ALA A O 1
ATOM 774 N N . ALA A 1 103 ? -15.557 6.661 22.091 1.00 90.69 103 ALA A N 1
ATOM 775 C CA . ALA A 1 103 ? -14.465 5.781 21.682 1.00 90.69 103 ALA A CA 1
ATOM 776 C C . ALA A 1 103 ? -14.253 5.801 20.160 1.00 90.69 103 ALA A C 1
ATOM 778 O O . ALA A 1 103 ? -13.116 5.885 19.704 1.00 90.69 103 ALA A O 1
ATOM 779 N N . THR A 1 104 ? -15.344 5.791 19.385 1.00 88.50 104 THR A N 1
ATOM 780 C CA . THR A 1 104 ? -15.295 5.911 17.918 1.00 88.50 104 THR A CA 1
ATOM 781 C C . THR A 1 104 ? -14.759 7.275 17.489 1.00 88.50 104 THR A C 1
ATOM 783 O O . THR A 1 104 ? -13.894 7.347 16.626 1.00 88.50 104 THR A O 1
ATOM 786 N N . GLU A 1 105 ? -15.216 8.357 18.120 1.00 87.81 105 GLU A N 1
ATOM 787 C CA . GLU A 1 105 ? -14.753 9.707 17.795 1.00 87.81 105 GLU A CA 1
ATOM 788 C C . GLU A 1 105 ? -13.248 9.881 18.045 1.00 87.81 105 GLU A C 1
ATOM 790 O O . GLU A 1 105 ? -12.535 10.342 17.155 1.00 87.81 105 GLU A O 1
ATOM 795 N N . VAL A 1 106 ? -12.750 9.448 19.207 1.00 87.69 106 VAL A N 1
ATOM 796 C CA . VAL A 1 106 ? -11.313 9.477 19.532 1.00 87.69 106 VAL A CA 1
ATOM 797 C C . VAL A 1 106 ? -10.527 8.557 18.595 1.00 87.69 106 VAL A C 1
ATOM 799 O O . VAL A 1 106 ? -9.431 8.899 18.154 1.00 87.69 106 VAL A O 1
ATOM 802 N N . PHE A 1 107 ? -11.080 7.392 18.244 1.00 87.50 107 PHE A N 1
ATOM 803 C CA . PHE A 1 107 ? -10.448 6.480 17.296 1.00 87.50 107 PHE A CA 1
ATOM 804 C C . PHE A 1 107 ? -10.255 7.126 15.917 1.00 87.50 107 PHE A C 1
ATOM 806 O O . PHE A 1 107 ? -9.155 7.100 15.365 1.00 87.50 107 PHE A O 1
ATOM 813 N N . GLU A 1 108 ? -11.309 7.721 15.369 1.00 83.62 108 GLU A N 1
ATOM 814 C CA . GLU A 1 108 ? -11.289 8.285 14.021 1.00 83.62 108 GLU A CA 1
ATOM 815 C C . GLU A 1 108 ? -10.511 9.599 13.937 1.00 83.62 108 GLU A C 1
ATOM 817 O O . GLU A 1 108 ? -9.837 9.830 12.934 1.00 83.62 108 GLU A O 1
ATOM 822 N N . LYS A 1 109 ? -10.594 10.456 14.963 1.00 81.25 109 LYS A N 1
ATOM 823 C CA . LYS A 1 109 ? -10.015 11.807 14.920 1.00 81.25 109 LYS A CA 1
ATOM 824 C C . LYS A 1 109 ? -8.606 11.897 15.494 1.00 81.25 109 LYS A C 1
ATOM 826 O O . LYS A 1 109 ? -7.780 12.612 14.933 1.00 81.25 109 LYS A O 1
ATOM 831 N N . ASP A 1 110 ? -8.335 11.183 16.584 1.00 81.56 110 ASP A N 1
ATOM 832 C CA . ASP A 1 110 ? -7.106 11.369 17.367 1.00 81.56 110 ASP A CA 1
ATOM 833 C C . ASP A 1 110 ? -6.159 10.168 17.270 1.00 81.56 110 ASP A C 1
ATOM 835 O O . ASP A 1 110 ? -4.938 10.316 17.324 1.00 81.56 110 ASP A O 1
ATOM 839 N N . CYS A 1 111 ? -6.702 8.959 17.117 1.00 88.00 111 CYS A N 1
ATOM 840 C CA . CYS A 1 111 ? -5.903 7.739 17.109 1.00 88.00 111 CYS A CA 1
ATOM 841 C C . CYS A 1 111 ? -5.277 7.470 15.735 1.00 88.00 111 CYS A C 1
ATOM 843 O O . CYS A 1 111 ? -4.068 7.229 15.633 1.00 88.00 111 CYS A O 1
ATOM 845 N N . LEU A 1 112 ? -6.082 7.529 14.672 1.00 90.44 112 LEU A N 1
ATOM 846 C CA . LEU A 1 112 ? -5.658 7.141 13.332 1.00 90.44 112 LEU A CA 1
ATOM 847 C C . LEU A 1 112 ? -5.001 8.281 12.554 1.00 90.44 112 LEU A C 1
ATOM 849 O O . LEU A 1 112 ? -5.628 9.270 12.193 1.00 90.44 112 LEU A O 1
ATOM 853 N N . ILE A 1 113 ? -3.752 8.062 12.149 1.00 93.56 113 ILE A N 1
ATOM 854 C CA . ILE A 1 113 ? -3.130 8.858 11.091 1.00 93.56 113 ILE A CA 1
ATOM 855 C C . ILE A 1 113 ? -3.213 8.080 9.786 1.00 93.56 113 ILE A C 1
ATOM 857 O O . ILE A 1 113 ? -2.607 7.017 9.627 1.00 93.56 113 ILE A O 1
ATOM 861 N N . HIS A 1 114 ? -3.931 8.644 8.820 1.00 95.69 114 HIS A N 1
ATOM 862 C CA . HIS A 1 114 ? -3.999 8.107 7.469 1.00 95.69 114 HIS A CA 1
ATOM 863 C C . HIS A 1 114 ? -2.684 8.351 6.731 1.00 95.69 114 HIS A C 1
ATOM 865 O O . HIS A 1 114 ? -2.337 9.493 6.429 1.00 95.69 114 HIS A O 1
ATOM 871 N N . LEU A 1 115 ? -1.949 7.279 6.420 1.00 97.62 115 LEU A N 1
ATOM 872 C CA . LEU A 1 115 ? -0.751 7.362 5.585 1.00 97.62 115 LEU A CA 1
ATOM 873 C C . LEU A 1 115 ? -1.149 7.511 4.117 1.00 97.62 115 LEU A C 1
ATOM 875 O O . LEU A 1 115 ? -0.603 8.368 3.427 1.00 97.62 115 LEU A O 1
ATOM 879 N N . GLY A 1 116 ? -2.135 6.735 3.669 1.00 98.12 116 GLY A N 1
ATOM 880 C CA . GLY A 1 116 ? -2.650 6.797 2.307 1.00 98.12 116 GLY A CA 1
ATOM 881 C C . GLY A 1 116 ? -3.052 5.437 1.762 1.00 98.12 116 GLY A C 1
ATOM 882 O O . GLY A 1 116 ? -3.461 4.562 2.525 1.00 98.12 116 GLY A O 1
ATOM 883 N N . THR A 1 117 ? -2.929 5.241 0.450 1.00 98.75 117 THR A N 1
ATOM 884 C CA . THR A 1 117 ? -3.297 3.980 -0.214 1.00 98.75 117 THR A CA 1
ATOM 885 C C . THR A 1 117 ? -2.096 3.365 -0.916 1.00 98.75 117 THR A C 1
ATOM 887 O O . THR A 1 117 ? -1.425 4.037 -1.692 1.00 98.75 117 THR A O 1
ATOM 890 N N . CYS A 1 118 ? -1.848 2.079 -0.675 1.00 98.75 118 CYS A N 1
ATOM 891 C CA . CYS A 1 118 ? -0.917 1.266 -1.444 1.00 98.75 118 CYS A CA 1
ATOM 892 C C . CYS A 1 118 ? -1.693 0.469 -2.497 1.00 98.75 118 CYS A C 1
ATOM 894 O O . CYS A 1 118 ? -2.613 -0.275 -2.161 1.00 98.75 118 CYS A O 1
ATOM 896 N N . VAL A 1 119 ? -1.321 0.633 -3.764 1.00 98.69 119 VAL A N 1
ATOM 897 C CA . VAL A 1 119 ? -1.825 -0.155 -4.889 1.00 98.69 119 VAL A CA 1
ATOM 898 C C . VAL A 1 119 ? -0.707 -1.077 -5.356 1.00 98.69 119 VAL A C 1
ATOM 900 O O . VAL A 1 119 ? 0.279 -0.619 -5.931 1.00 98.69 119 VAL A O 1
ATOM 903 N N . ALA A 1 120 ? -0.849 -2.371 -5.099 1.00 98.31 120 ALA A N 1
ATOM 904 C CA . ALA A 1 120 ? 0.172 -3.382 -5.335 1.00 98.31 120 ALA A CA 1
ATOM 905 C C . ALA A 1 120 ? -0.421 -4.553 -6.134 1.00 98.31 120 ALA A C 1
ATOM 907 O O . ALA A 1 120 ? -1.023 -5.455 -5.547 1.00 98.31 120 ALA A O 1
ATOM 908 N N . PRO A 1 121 ? -0.277 -4.560 -7.470 1.00 97.62 121 PRO A N 1
ATOM 909 C CA . PRO A 1 121 ? -0.776 -5.650 -8.299 1.00 97.62 121 PRO A CA 1
ATOM 910 C C . PRO A 1 121 ? -0.145 -6.986 -7.887 1.00 97.62 121 PRO A C 1
ATOM 912 O O . PRO A 1 121 ? 1.081 -7.137 -7.884 1.00 97.62 121 PRO A O 1
ATOM 915 N N . ALA A 1 122 ? -0.980 -7.958 -7.526 1.00 97.50 122 ALA A N 1
ATOM 916 C CA . ALA A 1 122 ? -0.535 -9.266 -7.085 1.00 97.50 122 ALA A CA 1
ATOM 917 C C . ALA A 1 122 ? -0.232 -10.165 -8.278 1.00 97.50 122 ALA A C 1
ATOM 919 O O . ALA A 1 122 ? -1.064 -10.343 -9.163 1.00 97.50 122 ALA A O 1
ATOM 920 N N . GLY A 1 123 ? 0.962 -10.738 -8.308 1.00 94.62 123 GLY A N 1
ATOM 921 C CA . GLY A 1 123 ? 1.488 -11.465 -9.451 1.00 94.62 123 GLY A CA 1
ATOM 922 C C . GLY A 1 123 ? 2.964 -11.171 -9.673 1.00 94.62 123 GLY A C 1
ATOM 923 O O . GLY A 1 123 ? 3.562 -10.283 -9.054 1.00 94.62 123 GLY A O 1
ATOM 924 N N . THR A 1 124 ? 3.556 -11.938 -10.579 1.00 87.75 124 THR A N 1
ATOM 925 C CA . THR A 1 124 ? 4.942 -11.782 -11.020 1.00 87.75 124 THR A CA 1
ATOM 926 C C . THR A 1 124 ? 5.030 -12.010 -12.526 1.00 87.75 124 THR A C 1
ATOM 928 O O . THR A 1 124 ? 4.174 -12.656 -13.134 1.00 87.75 124 THR A O 1
ATOM 931 N N . SER A 1 125 ? 6.088 -11.486 -13.139 1.00 79.56 125 SER A N 1
ATOM 932 C CA . SER A 1 125 ? 6.425 -11.730 -14.539 1.00 79.56 125 SER A CA 1
ATOM 933 C C . SER A 1 125 ? 7.827 -12.318 -14.619 1.00 79.56 125 SER A C 1
ATOM 935 O O . SER A 1 125 ? 8.723 -11.920 -13.880 1.00 79.56 125 SER A O 1
ATOM 937 N N . LYS A 1 126 ? 8.038 -13.250 -15.555 1.00 73.38 126 LYS A N 1
ATOM 938 C CA . LYS A 1 126 ? 9.364 -13.831 -15.828 1.00 73.38 126 LYS A CA 1
ATOM 939 C C . LYS A 1 126 ? 10.329 -12.834 -16.475 1.00 73.38 126 LYS A C 1
ATOM 941 O O . LYS A 1 126 ? 11.527 -13.091 -16.518 1.00 73.38 126 LYS A O 1
ATOM 946 N N . LYS A 1 127 ? 9.810 -11.745 -17.044 1.00 78.88 127 LYS A N 1
ATOM 947 C CA . LYS A 1 127 ? 10.591 -10.720 -17.740 1.00 78.88 127 LYS A CA 1
ATOM 948 C C . LYS A 1 127 ? 10.266 -9.342 -17.162 1.00 78.88 127 LYS A C 1
ATOM 950 O O . LYS A 1 127 ? 9.082 -9.079 -16.926 1.00 78.88 127 LYS A O 1
ATOM 955 N N . PRO A 1 128 ? 11.270 -8.462 -16.995 1.00 87.06 128 PRO A N 1
ATOM 956 C CA . PRO A 1 128 ? 11.022 -7.049 -16.739 1.00 87.06 128 PRO A CA 1
ATOM 957 C C . PRO A 1 128 ? 10.070 -6.478 -17.793 1.00 87.06 128 PRO A C 1
ATOM 959 O O . PRO A 1 128 ? 10.179 -6.810 -18.976 1.00 87.06 128 PRO A O 1
ATOM 962 N N . GLY A 1 129 ? 9.125 -5.647 -17.367 1.00 93.75 129 GLY A N 1
ATOM 963 C CA . GLY A 1 129 ? 8.099 -5.113 -18.253 1.00 93.75 129 GLY A CA 1
ATOM 964 C C . GLY A 1 129 ? 7.009 -4.342 -17.511 1.00 93.75 129 GLY A C 1
ATOM 965 O O . GLY A 1 129 ? 7.145 -4.102 -16.306 1.00 93.75 129 GLY A O 1
ATOM 966 N N . PRO A 1 130 ? 5.941 -3.952 -18.225 1.00 96.69 130 PRO A N 1
ATOM 967 C CA . PRO A 1 130 ? 4.791 -3.292 -17.627 1.00 96.69 130 PRO A CA 1
ATOM 968 C C . PRO A 1 130 ? 4.084 -4.225 -16.636 1.00 96.69 130 PRO A C 1
ATOM 970 O O . PRO A 1 130 ? 3.973 -5.429 -16.859 1.00 96.69 130 PRO A O 1
ATOM 973 N N . VAL A 1 131 ? 3.612 -3.651 -15.534 1.00 97.75 131 VAL A N 1
ATOM 974 C CA . VAL A 1 131 ? 2.827 -4.335 -14.496 1.00 97.75 131 VAL A CA 1
ATOM 975 C C . VAL A 1 131 ? 1.367 -3.910 -14.588 1.00 97.75 131 VAL A C 1
ATOM 977 O O . VAL A 1 131 ? 0.464 -4.742 -14.533 1.00 97.75 131 VAL A O 1
ATOM 980 N N . MET A 1 132 ? 1.131 -2.604 -14.710 1.00 98.19 132 MET A N 1
ATOM 981 C CA . MET A 1 132 ? -0.206 -2.022 -14.692 1.00 98.19 132 MET A CA 1
ATOM 982 C C . MET A 1 132 ? -0.190 -0.638 -15.339 1.00 98.19 132 MET A C 1
ATOM 984 O O . MET A 1 132 ? 0.692 0.173 -15.048 1.00 98.19 132 MET A O 1
ATOM 988 N N . LYS A 1 133 ? -1.193 -0.330 -16.162 1.00 98.75 133 LYS A N 1
ATOM 989 C CA . LYS A 1 133 ? -1.501 1.054 -16.539 1.00 98.75 133 LYS A CA 1
ATOM 990 C C . LYS A 1 133 ? -2.426 1.667 -15.499 1.00 98.75 133 LYS A C 1
ATOM 992 O O . LYS A 1 133 ? -3.312 0.997 -14.973 1.00 98.75 133 LYS A O 1
ATOM 997 N N . TYR A 1 134 ? -2.211 2.939 -15.198 1.00 98.81 134 TYR A N 1
ATOM 998 C CA . TYR A 1 134 ? -3.029 3.670 -14.242 1.00 98.81 134 TYR A CA 1
ATOM 999 C C . TYR A 1 134 ? -3.483 5.000 -14.827 1.00 98.81 134 TYR A C 1
ATOM 1001 O O . TYR A 1 134 ? -2.757 5.651 -15.580 1.00 98.81 134 TYR A O 1
ATOM 1009 N N . THR A 1 135 ? -4.680 5.413 -14.433 1.00 98.81 135 THR A N 1
ATOM 1010 C CA . THR A 1 135 ? -5.179 6.782 -14.569 1.00 98.81 135 THR A CA 1
ATOM 1011 C C . THR A 1 135 ? -5.784 7.182 -13.233 1.00 98.81 135 THR A C 1
ATOM 1013 O O . THR A 1 135 ? -6.620 6.445 -12.719 1.00 98.81 135 THR A O 1
ATOM 1016 N N . ILE A 1 136 ? -5.362 8.305 -12.659 1.00 98.69 136 ILE A N 1
ATOM 1017 C CA . ILE A 1 136 ? -5.824 8.793 -11.356 1.00 98.69 136 ILE A CA 1
ATOM 1018 C C . ILE A 1 136 ? -6.270 10.244 -11.519 1.00 98.69 136 ILE A C 1
ATOM 1020 O O . ILE A 1 136 ? -5.519 11.080 -12.020 1.00 98.69 136 ILE A O 1
ATOM 1024 N N . ASP A 1 137 ? -7.492 10.534 -11.089 1.00 98.19 137 ASP A N 1
ATOM 1025 C CA . ASP A 1 137 ? -8.069 11.875 -11.096 1.00 98.19 137 ASP A CA 1
ATOM 1026 C C . ASP A 1 137 ? -7.699 12.590 -9.790 1.00 98.19 137 ASP A C 1
ATOM 1028 O O . ASP A 1 137 ? -8.435 12.521 -8.801 1.00 98.19 137 ASP A O 1
ATOM 1032 N N . LEU A 1 138 ? -6.522 13.224 -9.766 1.00 96.75 138 LEU A N 1
ATOM 1033 C CA . LEU A 1 138 ? -6.056 14.005 -8.621 1.00 96.75 138 LEU A CA 1
ATOM 1034 C C . LEU A 1 138 ? -6.645 15.431 -8.647 1.00 96.75 138 LEU A C 1
ATOM 1036 O O . LEU A 1 138 ? -7.058 15.911 -9.706 1.00 96.75 138 LEU A O 1
ATOM 1040 N N . PRO A 1 139 ? -6.680 16.137 -7.499 1.00 91.12 139 PRO A N 1
ATOM 1041 C CA . PRO A 1 139 ? -7.201 17.505 -7.428 1.00 91.12 139 PRO A CA 1
ATOM 1042 C C . PRO A 1 139 ? -6.448 18.532 -8.291 1.00 91.12 139 PRO A C 1
ATOM 1044 O O . PRO A 1 139 ? -7.031 19.540 -8.677 1.00 91.12 139 PRO A O 1
ATOM 1047 N N . ASP A 1 140 ? -5.165 18.299 -8.561 1.00 89.62 140 ASP A N 1
ATOM 1048 C CA . ASP A 1 140 ? -4.278 19.141 -9.375 1.00 89.62 140 ASP A CA 1
ATOM 1049 C C . ASP A 1 140 ? -4.278 18.760 -10.864 1.00 89.62 140 ASP A C 1
ATOM 1051 O O . ASP A 1 140 ? -3.811 19.528 -11.706 1.00 89.62 140 ASP A O 1
ATOM 1055 N N . GLY A 1 141 ? -4.837 17.601 -11.208 1.00 94.44 141 GLY A N 1
ATOM 1056 C CA . GLY A 1 141 ? -4.979 17.147 -12.581 1.00 94.44 141 GLY A CA 1
ATOM 1057 C C . GLY A 1 141 ? -5.070 15.631 -12.704 1.00 94.44 141 GLY A C 1
ATOM 1058 O O . GLY A 1 141 ? -4.721 14.865 -11.809 1.00 94.44 141 GLY A O 1
ATOM 1059 N N . LYS A 1 142 ? -5.527 15.172 -13.868 1.00 97.56 142 LYS A N 1
ATOM 1060 C CA . LYS A 1 142 ? -5.490 13.747 -14.200 1.00 97.56 142 LYS A CA 1
ATOM 1061 C C . LYS A 1 142 ? -4.043 13.335 -14.480 1.00 97.56 142 LYS A C 1
ATOM 1063 O O . LYS A 1 142 ? -3.414 13.882 -15.384 1.00 97.56 142 LYS A O 1
ATOM 1068 N N . VAL A 1 143 ? -3.552 12.326 -13.765 1.00 97.94 143 VAL A N 1
ATOM 1069 C CA . VAL A 1 143 ? -2.256 11.688 -14.033 1.00 97.94 143 VAL A CA 1
ATOM 1070 C C . VAL A 1 143 ? -2.477 10.304 -14.624 1.00 97.94 143 VAL A C 1
ATOM 1072 O O . VAL A 1 143 ? -3.346 9.556 -14.178 1.00 97.94 143 VAL A O 1
ATOM 1075 N N . SER A 1 144 ? -1.692 9.936 -15.630 1.00 98.31 144 SER A N 1
ATOM 1076 C CA . SER A 1 144 ? -1.739 8.601 -16.221 1.00 98.31 144 SER A CA 1
ATOM 1077 C C . SER A 1 144 ? -0.347 8.106 -16.586 1.00 98.31 144 SER A C 1
ATOM 1079 O O . SER A 1 144 ? 0.597 8.883 -16.743 1.00 98.31 144 SER A O 1
ATOM 1081 N N . GLY A 1 145 ? -0.193 6.789 -16.667 1.00 98.31 145 GLY A N 1
ATOM 1082 C CA . GLY A 1 145 ? 1.084 6.189 -17.011 1.00 98.31 145 GLY A CA 1
ATOM 1083 C C . GLY A 1 145 ? 1.085 4.675 -16.901 1.00 98.31 145 GLY A C 1
ATOM 1084 O O . GLY A 1 145 ? 0.053 4.029 -16.737 1.00 98.31 145 GLY A O 1
ATOM 1085 N N . THR A 1 146 ? 2.284 4.114 -17.006 1.00 98.50 146 THR A N 1
ATOM 1086 C CA . THR A 1 146 ? 2.548 2.689 -16.796 1.00 98.50 146 THR A CA 1
ATOM 1087 C C . THR A 1 146 ? 3.452 2.535 -15.582 1.00 98.50 146 THR A C 1
ATOM 1089 O O . THR A 1 146 ? 4.437 3.262 -15.448 1.00 98.50 146 THR A O 1
ATOM 1092 N N . LEU A 1 147 ? 3.078 1.622 -14.692 1.00 98.25 147 LEU A N 1
ATOM 1093 C CA . LEU A 1 147 ? 3.900 1.122 -13.600 1.00 98.25 147 LEU A CA 1
ATOM 1094 C C . LEU A 1 147 ? 4.662 -0.104 -14.103 1.00 98.25 147 LEU A C 1
ATOM 1096 O O . LEU A 1 147 ? 4.047 -1.036 -14.624 1.00 98.25 147 LEU A O 1
ATOM 1100 N N . ASN A 1 148 ? 5.980 -0.104 -13.951 1.00 97.38 148 ASN A N 1
ATOM 1101 C CA . ASN A 1 148 ? 6.855 -1.169 -14.424 1.00 97.38 148 ASN A CA 1
ATOM 1102 C C . ASN A 1 148 ? 7.322 -2.090 -13.294 1.00 97.38 148 ASN A C 1
ATOM 1104 O O . ASN A 1 148 ? 7.183 -1.806 -12.103 1.00 97.38 148 ASN A O 1
ATOM 1108 N N . TYR A 1 149 ? 7.900 -3.219 -13.693 1.00 95.94 149 TYR A N 1
ATOM 1109 C CA . TYR A 1 149 ? 8.507 -4.183 -12.788 1.00 95.94 149 TYR A CA 1
ATOM 1110 C C . TYR A 1 149 ? 9.581 -3.528 -11.907 1.00 95.94 149 TYR A C 1
ATOM 1112 O O . TYR A 1 149 ? 10.459 -2.828 -12.412 1.00 95.94 149 TYR A O 1
ATOM 1120 N N . LEU A 1 150 ? 9.512 -3.786 -10.596 1.00 95.75 150 LEU A N 1
ATOM 1121 C CA . LEU A 1 150 ? 10.388 -3.198 -9.571 1.00 95.75 150 LEU A CA 1
ATOM 1122 C C . LEU A 1 150 ? 10.349 -1.664 -9.513 1.00 95.75 150 LEU A C 1
ATOM 1124 O O . LEU A 1 150 ? 11.249 -1.044 -8.949 1.00 95.75 150 LEU A O 1
ATOM 1128 N N . GLU A 1 151 ? 9.308 -1.038 -10.050 1.00 96.62 151 GLU A N 1
ATOM 1129 C CA . GLU A 1 151 ? 9.069 0.391 -9.900 1.00 96.62 151 GLU A CA 1
ATOM 1130 C C . GLU A 1 151 ? 8.164 0.648 -8.694 1.00 96.62 151 GLU A C 1
ATOM 1132 O O . GLU A 1 151 ? 7.261 -0.132 -8.385 1.00 96.62 151 GLU A O 1
ATOM 1137 N N . MET A 1 152 ? 8.393 1.767 -8.018 1.00 98.38 152 MET A N 1
ATOM 1138 C CA . MET A 1 152 ? 7.395 2.367 -7.144 1.00 98.38 152 MET A CA 1
ATOM 1139 C C . MET A 1 152 ? 7.092 3.757 -7.682 1.00 98.38 152 MET A C 1
ATOM 1141 O O . MET A 1 152 ? 7.968 4.372 -8.286 1.00 98.38 152 MET A O 1
ATOM 1145 N N . LYS A 1 153 ? 5.869 4.236 -7.467 1.00 98.38 153 LYS A N 1
ATOM 1146 C CA . LYS A 1 153 ? 5.496 5.628 -7.733 1.00 98.38 153 LYS A CA 1
ATOM 1147 C C . LYS A 1 153 ? 4.730 6.203 -6.564 1.00 98.38 153 LYS A C 1
ATOM 1149 O O . LYS A 1 153 ? 3.925 5.486 -5.966 1.00 98.38 153 LYS A O 1
ATOM 1154 N N . LYS A 1 154 ? 4.933 7.484 -6.269 1.00 97.94 154 LYS A N 1
ATOM 1155 C CA . LYS A 1 154 ? 4.173 8.196 -5.239 1.00 97.94 154 LYS A CA 1
ATOM 1156 C C . LYS A 1 154 ? 3.452 9.405 -5.828 1.00 97.94 154 LYS A C 1
ATOM 1158 O O . LYS A 1 154 ? 4.058 10.226 -6.503 1.00 97.94 154 LYS A O 1
ATOM 1163 N N . PHE A 1 155 ? 2.171 9.545 -5.507 1.00 98.19 155 PHE A N 1
ATOM 1164 C CA . PHE A 1 155 ? 1.363 10.714 -5.851 1.00 98.19 155 PHE A CA 1
ATOM 1165 C C . PHE A 1 155 ? 0.829 11.371 -4.587 1.00 98.19 155 PHE A C 1
ATOM 1167 O O . PHE A 1 155 ? 0.360 10.685 -3.677 1.00 98.19 155 PHE A O 1
ATOM 1174 N N . GLU A 1 156 ? 0.879 12.697 -4.531 1.00 97.12 156 GLU A N 1
ATOM 1175 C CA . GLU A 1 156 ? 0.317 13.427 -3.402 1.00 97.12 156 GLU A CA 1
ATOM 1176 C C . GLU A 1 156 ? -1.212 13.389 -3.462 1.00 97.12 156 GLU A C 1
ATOM 1178 O O . GLU A 1 156 ? -1.838 13.765 -4.449 1.00 97.12 156 GLU A O 1
ATOM 1183 N N . LEU A 1 157 ? -1.825 12.944 -2.371 1.00 97.44 157 LEU A N 1
ATOM 1184 C CA . LEU A 1 157 ? -3.255 13.078 -2.135 1.00 97.44 157 LEU A CA 1
ATOM 1185 C C . LEU A 1 157 ? -3.425 13.223 -0.632 1.00 97.44 157 LEU A C 1
ATOM 1187 O O . LEU A 1 157 ? -3.269 12.253 0.100 1.00 97.44 157 LEU A O 1
ATOM 1191 N N . GLY A 1 158 ? -3.663 14.447 -0.175 1.00 95.88 158 GLY A N 1
ATOM 1192 C CA . GLY A 1 158 ? -3.638 14.768 1.248 1.00 95.88 158 GLY A CA 1
ATOM 1193 C C . GLY A 1 158 ? -4.901 14.370 2.015 1.00 95.88 158 GLY A C 1
ATOM 1194 O O . GLY A 1 158 ? -5.745 13.592 1.566 1.00 95.88 158 GLY A O 1
ATOM 1195 N N . ILE A 1 159 ? -5.036 14.974 3.188 1.00 93.88 159 ILE A N 1
ATOM 1196 C CA . ILE A 1 159 ? -6.226 14.934 4.041 1.00 93.88 159 ILE A CA 1
ATOM 1197 C C . ILE A 1 159 ? -7.104 16.173 3.806 1.00 93.88 159 ILE A C 1
ATOM 1199 O O . ILE A 1 159 ? -6.679 17.179 3.226 1.00 93.88 159 ILE A O 1
ATOM 1203 N N . GLN A 1 160 ? -8.374 16.057 4.165 1.00 92.12 160 GLN A N 1
ATOM 1204 C CA . GLN A 1 160 ? -9.349 17.140 4.202 1.00 92.12 160 GLN A CA 1
ATOM 1205 C C . GLN A 1 160 ? -9.207 17.921 5.516 1.00 92.12 160 GLN A C 1
ATOM 1207 O O . GLN A 1 160 ? -8.560 17.458 6.455 1.00 92.12 160 GLN A O 1
ATOM 1212 N N . GLU A 1 161 ? -9.838 19.093 5.603 1.00 87.38 161 GLU A N 1
ATOM 1213 C CA . GLU A 1 161 ? -9.809 19.930 6.816 1.00 87.38 161 GLU A CA 1
ATOM 1214 C C . GLU A 1 161 ? -10.406 19.225 8.042 1.00 87.38 161 GLU A C 1
ATOM 1216 O O . GLU A 1 161 ? -9.972 19.456 9.164 1.00 87.38 161 GLU A O 1
ATOM 1221 N N . ASN A 1 162 ? -11.356 18.310 7.830 1.00 84.19 162 ASN A N 1
ATOM 1222 C CA . ASN A 1 162 ? -11.975 17.503 8.883 1.00 84.19 162 ASN A CA 1
ATOM 1223 C C . ASN A 1 162 ? -11.139 16.278 9.313 1.00 84.19 162 ASN A C 1
ATOM 1225 O O . ASN A 1 162 ? -11.655 15.418 10.022 1.00 84.19 162 ASN A O 1
ATOM 1229 N N . GLY A 1 163 ? -9.888 16.160 8.853 1.00 84.88 163 GLY A N 1
ATOM 1230 C CA . GLY A 1 163 ? -8.973 15.062 9.187 1.00 84.88 163 GLY A CA 1
ATOM 1231 C C . GLY A 1 163 ? -9.147 13.790 8.350 1.00 84.88 163 GLY A C 1
ATOM 1232 O O . GLY A 1 163 ? -8.266 12.930 8.355 1.00 84.88 163 GLY A O 1
ATOM 1233 N N . LEU A 1 164 ? -10.226 13.671 7.569 1.00 89.75 164 LEU A N 1
ATOM 1234 C CA . LEU A 1 164 ? -10.474 12.491 6.741 1.00 89.75 164 LEU A CA 1
ATOM 1235 C C . LEU A 1 164 ? -9.626 12.502 5.456 1.00 89.75 164 LEU A C 1
ATOM 1237 O O . LEU A 1 164 ? -9.311 13.568 4.924 1.00 89.75 164 LEU A O 1
ATOM 1241 N N . PRO A 1 165 ? -9.289 11.336 4.879 1.00 94.62 165 PRO A N 1
ATOM 1242 C CA . PRO A 1 165 ? -8.587 11.264 3.600 1.00 94.62 165 PRO A CA 1
ATOM 1243 C C . PRO A 1 165 ? -9.322 11.998 2.478 1.0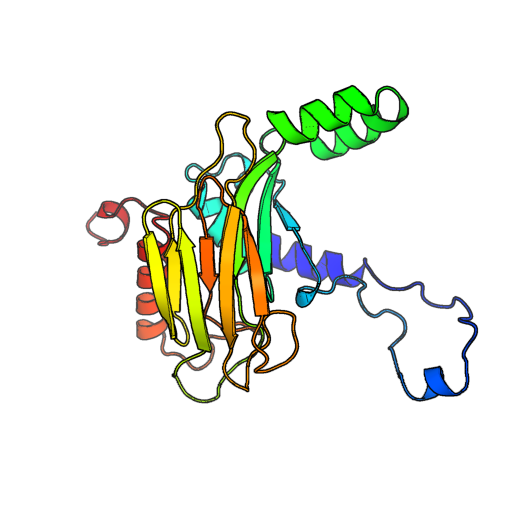0 94.62 165 PRO A C 1
ATOM 1245 O O . PRO A 1 165 ? -10.538 11.844 2.320 1.00 94.62 165 PRO A O 1
ATOM 1248 N N . ARG A 1 166 ? -8.595 12.738 1.632 1.00 96.88 166 ARG A N 1
ATOM 1249 C CA . ARG A 1 166 ? -9.124 13.093 0.306 1.00 96.88 166 ARG A CA 1
ATOM 1250 C C . ARG A 1 166 ? -9.278 11.823 -0.525 1.00 96.88 166 ARG A C 1
ATOM 1252 O O . ARG A 1 166 ? -8.607 10.823 -0.278 1.00 96.88 166 ARG A O 1
ATOM 1259 N N . LYS A 1 167 ? -10.164 11.865 -1.509 1.00 97.62 167 LYS A N 1
ATOM 1260 C CA . LYS A 1 167 ? -10.490 10.725 -2.365 1.00 97.62 167 LYS A CA 1
ATOM 1261 C C . LYS A 1 167 ? -10.186 11.070 -3.816 1.00 97.62 167 LYS A C 1
ATOM 1263 O O . LYS A 1 167 ? -10.421 12.203 -4.230 1.00 97.62 167 LYS A O 1
ATOM 1268 N N . ALA A 1 168 ? -9.670 10.104 -4.565 1.00 98.19 168 ALA A N 1
ATOM 1269 C CA . ALA A 1 168 ? -9.412 10.225 -5.995 1.00 98.19 168 ALA A CA 1
ATOM 1270 C C . ALA A 1 168 ? -9.935 8.988 -6.721 1.00 98.19 168 ALA A C 1
ATOM 1272 O O . ALA A 1 168 ? -9.695 7.860 -6.287 1.00 98.19 168 ALA A O 1
ATOM 1273 N N . LYS A 1 169 ? -10.633 9.185 -7.842 1.00 98.56 169 LYS A N 1
ATOM 1274 C CA . LYS A 1 169 ? -11.032 8.068 -8.703 1.00 98.56 169 LYS A CA 1
ATOM 1275 C C . LYS A 1 169 ? -9.817 7.576 -9.474 1.00 98.56 169 LYS A C 1
ATOM 1277 O O . LYS A 1 169 ? -9.027 8.376 -9.972 1.00 98.56 169 LYS A O 1
ATOM 1282 N N . ALA A 1 170 ? -9.677 6.263 -9.577 1.00 98.62 170 ALA A N 1
ATOM 1283 C CA . ALA A 1 170 ? -8.610 5.634 -10.325 1.00 98.62 170 ALA A CA 1
ATOM 1284 C C . ALA A 1 170 ? -9.139 4.509 -11.209 1.00 98.62 170 ALA A C 1
ATOM 1286 O O . ALA A 1 170 ? -10.031 3.750 -10.827 1.00 98.62 170 ALA A O 1
ATOM 1287 N N . ILE A 1 171 ? -8.534 4.391 -12.384 1.00 98.81 171 ILE A N 1
ATOM 1288 C CA . ILE A 1 171 ? -8.673 3.263 -13.294 1.00 98.81 171 ILE A CA 1
ATOM 1289 C C . ILE A 1 171 ? -7.344 2.514 -13.278 1.00 98.81 171 ILE A C 1
ATOM 1291 O O . ILE A 1 171 ? -6.301 3.090 -13.593 1.00 98.81 171 ILE A O 1
ATOM 1295 N N . LEU A 1 172 ? -7.397 1.243 -12.890 1.00 98.69 172 LEU A N 1
ATOM 1296 C CA . LEU A 1 172 ? -6.258 0.341 -12.788 1.00 98.69 172 LEU A CA 1
ATOM 1297 C C . LEU A 1 172 ? -6.419 -0.774 -13.819 1.00 98.69 172 LEU A C 1
ATOM 1299 O O . LEU A 1 172 ? -7.399 -1.515 -13.784 1.00 98.69 172 LEU A O 1
ATOM 1303 N N . GLU A 1 173 ? -5.464 -0.901 -14.729 1.00 98.62 173 GLU A N 1
ATOM 1304 C CA . GLU A 1 173 ? -5.481 -1.885 -15.813 1.00 98.62 173 GLU A CA 1
ATOM 1305 C C . GLU A 1 173 ? -4.228 -2.764 -15.693 1.00 98.62 173 GLU A C 1
ATOM 1307 O O . GLU A 1 173 ? -3.180 -2.421 -16.254 1.00 98.62 173 GLU A O 1
ATOM 1312 N N . PRO A 1 174 ? -4.276 -3.844 -14.887 1.00 98.12 174 PRO A N 1
ATOM 1313 C CA . PRO A 1 174 ? -3.138 -4.736 -14.720 1.00 98.12 174 PRO A CA 1
ATOM 1314 C C . PRO A 1 174 ? -2.872 -5.535 -15.996 1.00 98.12 174 PRO A C 1
ATOM 1316 O O . PRO A 1 174 ? -3.789 -5.914 -16.724 1.00 98.12 174 PRO A O 1
ATOM 1319 N N . GLU A 1 175 ? -1.607 -5.863 -16.238 1.00 97.56 175 GLU A N 1
ATOM 1320 C CA . GLU A 1 175 ? -1.254 -6.858 -17.247 1.00 97.56 175 GLU A CA 1
ATOM 1321 C C . GLU A 1 175 ? -1.789 -8.247 -16.854 1.00 97.56 175 GLU A C 1
ATOM 1323 O O . GLU A 1 175 ? -2.044 -8.530 -15.684 1.00 97.56 175 GLU A O 1
ATOM 1328 N N . ARG A 1 176 ? -1.915 -9.164 -17.825 1.00 94.69 176 ARG A N 1
ATOM 1329 C CA . ARG A 1 176 ? -2.550 -10.493 -17.637 1.00 94.69 176 ARG A CA 1
ATOM 1330 C C . ARG A 1 176 ? -2.012 -11.316 -16.457 1.00 94.69 176 ARG A C 1
ATOM 1332 O O . ARG A 1 176 ? -2.722 -12.170 -15.936 1.00 94.69 176 ARG A O 1
ATOM 1339 N N . GLY A 1 177 ? -0.750 -11.113 -16.078 1.00 94.56 177 GLY A N 1
ATOM 1340 C CA . GLY A 1 177 ? -0.101 -11.821 -14.970 1.00 94.56 177 GLY A CA 1
ATOM 1341 C C . GLY A 1 177 ? -0.420 -11.270 -13.579 1.00 94.56 177 GLY A C 1
ATOM 1342 O O . GLY A 1 177 ? -0.011 -11.885 -12.596 1.00 94.56 177 GLY A O 1
ATOM 1343 N N . TYR A 1 178 ? -1.131 -10.144 -13.493 1.00 97.81 178 TYR A N 1
ATOM 1344 C CA . TYR A 1 178 ? -1.336 -9.394 -12.261 1.00 97.81 178 TYR A CA 1
ATOM 1345 C C . TYR A 1 178 ? -2.818 -9.206 -11.942 1.00 97.81 178 TYR A C 1
ATOM 1347 O O . TYR A 1 178 ? -3.649 -9.069 -12.837 1.00 97.81 178 TYR A O 1
ATOM 1355 N N . ASP A 1 179 ? -3.144 -9.177 -10.656 1.00 98.00 179 ASP A N 1
ATOM 1356 C CA . ASP A 1 179 ? -4.481 -8.930 -10.127 1.00 98.00 179 ASP A CA 1
ATOM 1357 C C . ASP A 1 179 ? -4.454 -7.711 -9.202 1.00 98.00 179 ASP A C 1
ATOM 1359 O O . ASP A 1 179 ? -3.566 -7.568 -8.365 1.00 98.00 179 ASP A O 1
ATOM 1363 N N . VAL A 1 180 ? -5.430 -6.823 -9.348 1.00 97.31 180 VAL A N 1
ATOM 1364 C CA . VAL A 1 180 ? -5.605 -5.649 -8.481 1.00 97.31 180 VAL A CA 1
ATOM 1365 C C . VAL A 1 180 ? -6.883 -5.730 -7.653 1.00 97.31 180 VAL A C 1
ATOM 1367 O O . VAL A 1 180 ? -7.330 -4.710 -7.144 1.00 97.31 180 VAL A O 1
ATOM 1370 N N . GLY A 1 181 ? -7.491 -6.909 -7.526 1.00 96.00 181 GLY A N 1
ATOM 1371 C CA . GLY A 1 181 ? -8.718 -7.173 -6.769 1.00 96.00 181 GLY A CA 1
ATOM 1372 C C . GLY A 1 181 ? -9.972 -7.305 -7.631 1.00 96.00 181 GLY A C 1
ATOM 1373 O O . GLY A 1 181 ? -11.075 -7.189 -7.107 1.00 96.00 181 GLY A O 1
ATOM 1374 N N . ALA A 1 182 ? -9.815 -7.510 -8.941 1.00 96.94 182 ALA A N 1
ATOM 1375 C CA . ALA A 1 182 ? -10.913 -7.741 -9.889 1.00 96.94 182 ALA A CA 1
ATOM 1376 C C . ALA A 1 182 ? -10.701 -9.015 -10.733 1.00 96.94 182 ALA A C 1
ATOM 1378 O O . ALA A 1 182 ? -11.411 -9.251 -11.714 1.00 96.94 182 ALA A O 1
ATOM 1379 N N . GLY A 1 183 ? -9.717 -9.838 -10.366 1.00 96.44 183 GLY A N 1
ATOM 1380 C CA . GLY A 1 183 ? -9.233 -10.950 -11.168 1.00 96.44 183 GLY A CA 1
ATOM 1381 C C . GLY A 1 183 ? -8.058 -10.540 -12.058 1.00 96.44 183 GLY A C 1
ATOM 1382 O O . GLY A 1 183 ? -7.856 -9.370 -12.394 1.00 96.44 183 GLY A O 1
ATOM 1383 N N . ARG A 1 184 ? -7.258 -11.533 -12.451 1.00 96.75 184 ARG A N 1
ATOM 1384 C CA . ARG A 1 184 ? -6.037 -11.320 -13.238 1.00 96.75 184 ARG A CA 1
ATOM 1385 C C . ARG A 1 184 ? -6.313 -10.647 -14.581 1.00 96.75 184 ARG A C 1
ATOM 1387 O O . ARG A 1 184 ? -7.137 -11.127 -15.354 1.00 96.75 184 ARG A O 1
ATOM 1394 N N . GLY A 1 185 ? -5.579 -9.576 -14.874 1.00 96.88 185 GLY A N 1
ATOM 1395 C CA . GLY A 1 185 ? -5.690 -8.811 -16.118 1.00 96.88 185 GLY A CA 1
ATOM 1396 C C . GLY A 1 185 ? -6.978 -7.997 -16.266 1.00 96.88 185 GLY A C 1
ATOM 1397 O O . GLY A 1 185 ? -7.160 -7.340 -17.289 1.00 96.88 185 GLY A O 1
ATOM 1398 N N . ASN A 1 186 ? -7.877 -8.032 -15.279 1.00 98.19 186 ASN A N 1
ATOM 1399 C CA . ASN A 1 186 ? -9.137 -7.311 -15.350 1.00 98.19 186 ASN A CA 1
ATOM 1400 C C . ASN A 1 186 ? -8.959 -5.878 -14.856 1.00 98.19 186 ASN A C 1
ATOM 1402 O O . ASN A 1 186 ? -8.404 -5.628 -13.783 1.00 98.19 186 ASN A O 1
ATOM 1406 N N . LYS A 1 187 ? -9.492 -4.935 -15.636 1.00 98.19 187 LYS A N 1
ATOM 1407 C CA . LYS A 1 187 ? -9.585 -3.532 -15.242 1.00 98.19 187 LYS A CA 1
ATOM 1408 C C . LYS A 1 187 ? -10.398 -3.402 -13.949 1.00 98.19 187 LYS A C 1
ATOM 1410 O O . LYS A 1 187 ? -11.470 -3.992 -13.822 1.00 98.19 187 LYS A O 1
ATOM 1415 N N . ARG A 1 188 ? -9.926 -2.559 -13.031 1.00 98.06 188 ARG A N 1
ATOM 1416 C CA . ARG A 1 188 ? -10.623 -2.171 -11.801 1.00 98.06 188 ARG A CA 1
ATOM 1417 C C . ARG A 1 188 ? -10.761 -0.656 -11.741 1.00 98.06 188 ARG A C 1
ATOM 1419 O O . ARG A 1 188 ? -9.770 0.066 -11.816 1.00 98.06 188 ARG A O 1
ATOM 1426 N N . GLU A 1 189 ? -11.987 -0.179 -11.571 1.00 98.56 189 GLU A N 1
ATOM 1427 C CA . GLU A 1 189 ? -12.252 1.207 -11.180 1.00 98.56 189 GLU A CA 1
ATOM 1428 C C . GLU A 1 189 ? -12.403 1.259 -9.659 1.00 98.56 189 GLU A C 1
ATOM 1430 O O . GLU A 1 189 ? -13.070 0.408 -9.066 1.00 98.56 189 GLU A O 1
ATOM 1435 N N . VAL A 1 190 ? -11.729 2.202 -9.006 1.00 98.12 190 VAL A N 1
ATOM 1436 C CA . VAL A 1 190 ? -11.658 2.260 -7.542 1.00 98.12 190 VAL A CA 1
ATOM 1437 C C . VAL A 1 190 ? -11.494 3.695 -7.055 1.00 98.12 190 VAL A C 1
ATOM 1439 O O . VAL A 1 190 ? -10.987 4.557 -7.769 1.00 98.12 190 VAL A O 1
ATOM 1442 N N . GLU A 1 191 ? -11.907 3.953 -5.819 1.00 98.12 191 GLU A N 1
ATOM 1443 C CA . GLU A 1 191 ? -11.619 5.198 -5.116 1.00 98.12 191 GLU A CA 1
ATOM 1444 C C . GLU A 1 191 ? -10.400 5.011 -4.203 1.00 98.12 191 GLU A C 1
ATOM 1446 O O . GLU A 1 191 ? -10.407 4.193 -3.280 1.00 98.12 191 GLU A O 1
ATOM 1451 N N . LEU A 1 192 ? -9.335 5.762 -4.474 1.00 98.38 192 LEU A N 1
ATOM 1452 C CA . LEU A 1 192 ? -8.114 5.771 -3.679 1.00 98.38 192 LEU A CA 1
ATOM 1453 C C . LEU A 1 192 ? -8.219 6.828 -2.583 1.00 98.38 192 LEU A C 1
ATOM 1455 O O . LEU A 1 192 ? -8.665 7.951 -2.826 1.00 98.38 192 LEU A O 1
ATOM 1459 N N . HIS A 1 193 ? -7.774 6.471 -1.381 1.00 98.06 193 HIS A N 1
ATOM 1460 C CA . HIS A 1 193 ? -7.769 7.359 -0.226 1.00 98.06 193 HIS A CA 1
ATOM 1461 C C . HIS A 1 193 ? -6.381 7.965 -0.018 1.00 98.06 193 HIS A C 1
ATOM 1463 O O . HIS A 1 193 ? -5.363 7.268 -0.015 1.00 98.06 193 HIS A O 1
ATOM 1469 N N . GLY A 1 194 ? -6.361 9.275 0.176 1.00 97.75 194 GLY A N 1
ATOM 1470 C CA . GLY A 1 194 ? -5.181 10.040 0.519 1.00 97.75 194 GLY A CA 1
ATOM 1471 C C . GLY A 1 194 ? -4.708 9.832 1.951 1.00 97.75 194 GLY A C 1
ATOM 1472 O O . GLY A 1 194 ? -5.225 9.016 2.714 1.00 97.75 194 GLY A O 1
ATOM 1473 N N . GLY A 1 195 ? -3.705 10.609 2.315 1.00 96.75 195 GLY A N 1
ATOM 1474 C CA . GLY A 1 195 ? -3.099 10.621 3.629 1.00 96.75 195 GLY A CA 1
ATOM 1475 C C . GLY A 1 195 ? -1.836 11.466 3.620 1.00 96.75 195 GLY A C 1
ATOM 1476 O O . GLY A 1 195 ? -1.487 12.093 2.623 1.00 96.75 195 GLY A O 1
ATOM 1477 N N . VAL A 1 196 ? -1.121 11.467 4.736 1.00 96.31 196 VAL A N 1
ATOM 1478 C CA . VAL A 1 196 ? 0.115 12.249 4.898 1.00 96.31 196 VAL A CA 1
ATOM 1479 C C . VAL A 1 196 ? 1.266 11.785 3.987 1.00 96.31 196 VAL A C 1
ATOM 1481 O O . VAL A 1 196 ? 2.260 12.494 3.856 1.00 96.31 196 VAL A O 1
ATOM 1484 N N . VAL A 1 197 ? 1.163 10.597 3.379 1.00 97.69 197 VAL A N 1
ATOM 1485 C CA . VAL A 1 197 ? 2.100 10.076 2.363 1.00 97.69 197 VAL A CA 1
ATOM 1486 C C . VAL A 1 197 ? 1.506 10.137 0.953 1.00 97.69 197 VAL A C 1
ATOM 1488 O O . VAL A 1 197 ? 2.255 10.366 0.002 1.00 97.69 197 VAL A O 1
ATOM 1491 N N . GLY A 1 198 ? 0.190 9.940 0.821 1.00 98.00 198 GLY A N 1
ATOM 1492 C CA . GLY A 1 198 ? -0.532 9.956 -0.451 1.00 98.00 198 GLY A CA 1
ATOM 1493 C C . GLY A 1 198 ? -0.761 8.563 -1.045 1.00 98.00 198 GLY A C 1
ATOM 1494 O O . GLY A 1 198 ? -0.939 7.578 -0.330 1.00 98.00 198 GLY A O 1
ATOM 1495 N N . ILE A 1 199 ? -0.797 8.467 -2.369 1.00 98.62 199 ILE A N 1
ATOM 1496 C CA . ILE A 1 199 ? -0.991 7.202 -3.086 1.00 98.62 199 ILE A CA 1
ATOM 1497 C C . ILE A 1 199 ? 0.374 6.624 -3.451 1.00 98.62 199 ILE A C 1
ATOM 1499 O O . ILE A 1 199 ? 1.195 7.306 -4.056 1.00 98.62 199 ILE A O 1
ATOM 1503 N N . VAL A 1 200 ? 0.597 5.350 -3.135 1.00 98.81 200 VAL A N 1
ATOM 1504 C CA . VAL A 1 200 ? 1.797 4.598 -3.508 1.00 98.81 200 VAL A CA 1
ATOM 1505 C C . VAL A 1 200 ? 1.408 3.482 -4.465 1.00 98.81 200 VAL A C 1
ATOM 1507 O O . VAL A 1 200 ? 0.628 2.605 -4.107 1.00 98.81 200 VAL A O 1
ATOM 1510 N N . LEU A 1 201 ? 1.981 3.482 -5.663 1.00 98.81 201 LEU A N 1
ATOM 1511 C CA . LEU A 1 201 ? 1.919 2.350 -6.580 1.00 98.81 201 LEU A CA 1
ATOM 1512 C C . LEU A 1 201 ? 3.164 1.482 -6.376 1.00 98.81 201 LEU A C 1
ATOM 1514 O O . LEU A 1 201 ? 4.280 1.998 -6.404 1.00 98.81 201 LEU A O 1
ATOM 1518 N N . ASP A 1 202 ? 2.982 0.181 -6.172 1.00 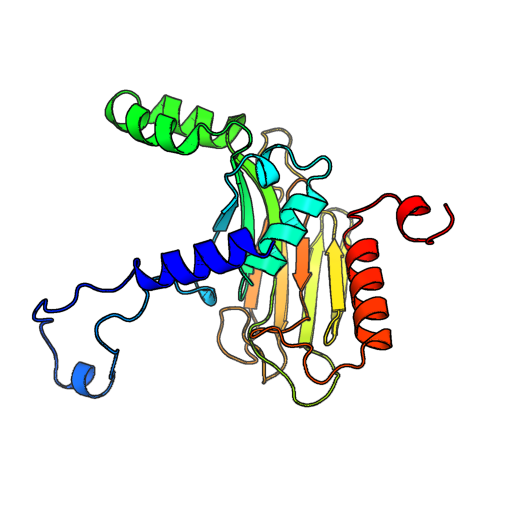98.44 202 ASP A N 1
ATOM 1519 C CA . ASP A 1 202 ? 4.056 -0.775 -5.900 1.00 98.44 202 ASP A CA 1
ATOM 1520 C C . ASP A 1 202 ? 4.092 -1.877 -6.971 1.00 98.44 202 ASP A C 1
ATOM 1522 O O . ASP A 1 202 ? 3.348 -2.855 -6.919 1.00 98.44 202 ASP A O 1
ATOM 1526 N N . GLY A 1 203 ? 4.983 -1.712 -7.952 1.00 97.31 203 GLY A N 1
ATOM 1527 C CA . GLY A 1 203 ? 5.204 -2.634 -9.068 1.00 97.31 203 GLY A CA 1
ATOM 1528 C C . GLY A 1 203 ? 6.243 -3.715 -8.773 1.00 97.31 203 GLY A C 1
ATOM 1529 O O . GLY A 1 203 ? 6.724 -4.387 -9.688 1.00 97.31 203 GLY A O 1
ATOM 1530 N N . ARG A 1 204 ? 6.633 -3.893 -7.505 1.00 96.00 204 ARG A N 1
ATOM 1531 C CA . ARG A 1 204 ? 7.675 -4.857 -7.121 1.00 96.00 204 ARG A CA 1
ATOM 1532 C C . ARG A 1 204 ? 7.204 -6.315 -7.135 1.00 96.00 204 ARG A C 1
ATOM 1534 O O . ARG A 1 204 ? 8.029 -7.218 -7.046 1.00 96.00 204 ARG A O 1
ATOM 1541 N N . GLY A 1 205 ? 5.901 -6.535 -7.298 1.00 92.31 205 GLY A N 1
ATOM 1542 C CA . GLY A 1 205 ? 5.282 -7.853 -7.415 1.00 92.31 205 GLY A CA 1
ATOM 1543 C C . GLY A 1 205 ? 4.888 -8.470 -6.075 1.00 92.31 205 GLY A C 1
ATOM 1544 O O . GLY A 1 205 ? 5.343 -8.053 -5.002 1.00 92.31 205 GLY A O 1
ATOM 1545 N N . ARG A 1 206 ? 3.999 -9.464 -6.156 1.00 95.00 206 ARG A N 1
ATOM 1546 C CA . ARG A 1 206 ? 3.565 -10.316 -5.039 1.00 95.00 206 ARG A CA 1
ATOM 1547 C C . ARG A 1 206 ? 3.476 -11.763 -5.548 1.00 95.00 206 ARG A C 1
ATOM 1549 O O . ARG A 1 206 ? 2.668 -12.016 -6.440 1.00 95.00 206 ARG A O 1
ATOM 1556 N N . PRO A 1 207 ? 4.297 -12.705 -5.049 1.00 92.94 207 PRO A N 1
ATOM 1557 C CA . PRO A 1 207 ? 5.327 -12.521 -4.026 1.00 92.94 207 PRO A CA 1
ATOM 1558 C C . PRO A 1 207 ? 6.438 -11.556 -4.468 1.00 92.94 207 PRO A C 1
ATOM 1560 O O . PRO A 1 207 ? 6.748 -11.445 -5.652 1.00 92.94 207 PRO A O 1
ATOM 1563 N N . PHE A 1 208 ? 7.015 -10.851 -3.497 1.00 93.75 208 PHE A N 1
ATOM 1564 C CA . PHE A 1 208 ? 8.176 -9.992 -3.711 1.00 93.75 208 PHE A CA 1
ATOM 1565 C C . PHE A 1 208 ? 9.447 -10.836 -3.616 1.00 93.75 208 PHE A C 1
ATOM 1567 O O . PHE A 1 208 ? 9.707 -11.435 -2.572 1.00 93.75 208 PHE A O 1
ATOM 1574 N N . ASP A 1 209 ? 10.225 -10.885 -4.695 1.00 91.25 209 ASP A N 1
ATOM 1575 C CA . ASP A 1 209 ? 11.476 -11.634 -4.751 1.00 91.25 209 ASP A CA 1
ATOM 1576 C C . ASP A 1 209 ? 12.549 -10.848 -5.512 1.00 91.25 209 ASP A C 1
ATOM 1578 O O . ASP A 1 209 ? 12.313 -10.316 -6.595 1.00 91.25 209 ASP A O 1
ATOM 1582 N N . LEU A 1 210 ? 13.744 -10.790 -4.930 1.00 92.00 210 LEU A N 1
ATOM 1583 C CA . LEU A 1 210 ? 14.935 -10.193 -5.531 1.00 92.00 210 LEU A CA 1
ATOM 1584 C C . LEU A 1 210 ? 16.055 -11.218 -5.735 1.00 92.00 210 LEU A C 1
ATOM 1586 O O . LEU A 1 210 ? 17.142 -10.828 -6.161 1.00 92.00 210 LEU A O 1
ATOM 1590 N N . SER A 1 211 ? 15.826 -12.502 -5.433 1.00 90.75 211 SER A N 1
ATOM 1591 C CA . SER A 1 211 ? 16.832 -13.573 -5.400 1.00 90.75 211 SER A CA 1
ATOM 1592 C C . SER A 1 211 ? 17.666 -13.670 -6.682 1.00 90.75 211 SER A C 1
ATOM 1594 O O . SER A 1 211 ? 18.868 -13.915 -6.608 1.00 90.75 211 SER A O 1
ATOM 1596 N N . THR A 1 212 ? 17.071 -13.362 -7.836 1.00 89.56 212 THR A N 1
ATOM 1597 C CA . THR A 1 212 ? 17.718 -13.410 -9.156 1.00 89.56 212 THR A CA 1
ATOM 1598 C C . THR A 1 212 ? 18.375 -12.097 -9.592 1.00 89.56 212 THR A C 1
ATOM 1600 O O . THR A 1 212 ? 19.013 -12.053 -10.640 1.00 89.56 212 THR A O 1
ATOM 1603 N N . ILE A 1 213 ? 18.190 -11.011 -8.840 1.00 91.69 213 ILE A N 1
ATOM 1604 C CA . ILE A 1 213 ? 18.757 -9.688 -9.132 1.00 91.69 213 ILE A CA 1
ATOM 1605 C C . ILE A 1 213 ? 20.153 -9.584 -8.509 1.00 91.69 213 ILE A C 1
ATOM 1607 O O . ILE A 1 213 ? 20.341 -9.995 -7.361 1.00 91.69 213 ILE A O 1
ATOM 1611 N N . SER A 1 214 ? 21.115 -9.022 -9.248 1.00 94.88 214 SER A N 1
ATOM 1612 C CA . SER A 1 214 ? 22.484 -8.803 -8.764 1.00 94.88 214 SER A CA 1
ATOM 1613 C C . SER A 1 214 ? 22.509 -7.868 -7.548 1.00 94.88 214 SER A C 1
ATOM 1615 O O . SER A 1 214 ? 21.621 -7.033 -7.372 1.00 94.88 214 SER A O 1
ATOM 1617 N N . GLU A 1 215 ? 23.528 -7.973 -6.697 1.00 95.25 215 GLU A N 1
ATOM 1618 C CA . GLU A 1 215 ? 23.644 -7.118 -5.509 1.00 95.25 215 GLU A CA 1
ATOM 1619 C C . GLU A 1 215 ? 23.690 -5.622 -5.863 1.00 95.25 215 GLU A C 1
ATOM 1621 O O . GLU A 1 215 ? 22.962 -4.822 -5.272 1.00 95.25 215 GLU A O 1
ATOM 1626 N N . SER A 1 216 ? 24.468 -5.251 -6.884 1.00 94.75 216 SER A N 1
ATOM 1627 C CA . SER A 1 216 ? 24.558 -3.870 -7.370 1.00 94.75 216 SER A CA 1
ATOM 1628 C C . SER A 1 216 ? 23.209 -3.336 -7.851 1.00 94.75 216 SER A C 1
ATOM 1630 O O . SER A 1 216 ? 22.833 -2.207 -7.524 1.00 94.75 216 SER A O 1
ATOM 1632 N N . ASP A 1 217 ? 22.439 -4.156 -8.571 1.00 94.25 217 ASP A N 1
ATOM 1633 C CA . ASP A 1 217 ? 21.113 -3.762 -9.044 1.00 94.25 217 ASP A CA 1
ATOM 1634 C C . ASP A 1 217 ? 20.116 -3.660 -7.889 1.00 94.25 217 ASP A C 1
ATOM 1636 O O . ASP A 1 217 ? 19.323 -2.719 -7.851 1.00 94.25 217 ASP A O 1
ATOM 1640 N N . ARG A 1 218 ? 20.175 -4.564 -6.899 1.00 94.62 218 ARG A N 1
ATOM 1641 C CA . ARG A 1 218 ? 19.342 -4.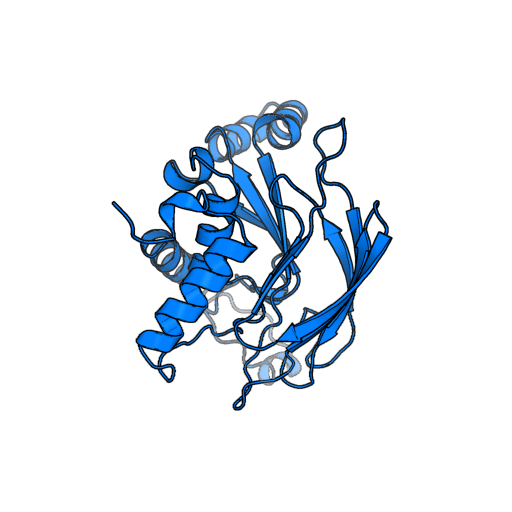473 -5.687 1.00 94.62 218 ARG A CA 1
ATOM 1642 C C . ARG A 1 218 ? 19.578 -3.156 -4.953 1.00 94.62 218 ARG A C 1
ATOM 1644 O O . ARG A 1 218 ? 18.609 -2.497 -4.585 1.00 94.62 218 ARG A O 1
ATOM 1651 N N . ILE A 1 219 ? 20.836 -2.744 -4.777 1.00 94.75 219 ILE A N 1
ATOM 1652 C CA . ILE A 1 219 ? 21.181 -1.454 -4.154 1.00 94.75 219 ILE A CA 1
ATOM 1653 C C . ILE A 1 219 ? 20.621 -0.290 -4.982 1.00 94.75 219 ILE A C 1
ATOM 1655 O O . ILE A 1 219 ? 20.043 0.644 -4.422 1.00 94.75 219 ILE A O 1
ATOM 1659 N N . SER A 1 220 ? 20.748 -0.356 -6.309 1.00 95.31 220 SER A N 1
ATOM 1660 C CA . SER A 1 220 ? 20.198 0.650 -7.224 1.00 95.31 220 SER A CA 1
ATOM 1661 C C . SER A 1 220 ? 18.677 0.783 -7.083 1.00 95.31 220 SER A C 1
ATOM 1663 O O . SER A 1 220 ? 18.169 1.891 -6.898 1.00 95.31 220 SER A O 1
ATOM 1665 N N . TYR A 1 221 ? 17.941 -0.332 -7.086 1.00 95.44 221 TYR A N 1
ATOM 1666 C CA . TYR A 1 221 ? 16.491 -0.334 -6.881 1.00 95.44 221 TYR A CA 1
ATOM 1667 C C . TYR A 1 221 ? 16.093 0.186 -5.501 1.00 95.44 221 TYR A C 1
ATOM 1669 O O . TYR A 1 221 ? 15.194 1.020 -5.407 1.00 95.44 221 TYR A O 1
ATOM 1677 N N . LEU A 1 222 ? 16.792 -0.236 -4.442 1.00 94.56 222 LEU A N 1
ATOM 1678 C CA . LEU A 1 222 ? 16.551 0.262 -3.089 1.00 94.56 222 LEU A CA 1
ATOM 1679 C C . LEU A 1 222 ? 16.665 1.786 -3.045 1.00 94.56 222 LEU A C 1
ATOM 1681 O O . LEU A 1 222 ? 15.726 2.442 -2.604 1.00 94.56 222 LEU A O 1
ATOM 1685 N N . LYS A 1 223 ? 17.754 2.363 -3.570 1.00 94.50 223 LYS A N 1
ATOM 1686 C CA . LYS A 1 223 ? 17.924 3.823 -3.633 1.00 94.50 223 LYS A CA 1
ATOM 1687 C C . LYS A 1 223 ? 16.785 4.495 -4.403 1.00 94.50 223 LYS A C 1
ATOM 1689 O O . LYS A 1 223 ? 16.240 5.480 -3.915 1.00 94.50 223 LYS A O 1
ATOM 1694 N N . LYS A 1 224 ? 16.370 3.943 -5.550 1.00 95.75 224 LYS A N 1
ATOM 1695 C CA . LYS A 1 224 ? 15.236 4.472 -6.333 1.00 95.75 224 LYS A CA 1
ATOM 1696 C C . LYS A 1 224 ? 13.945 4.509 -5.516 1.00 95.75 224 LYS A C 1
ATOM 1698 O O . LYS A 1 224 ? 13.304 5.552 -5.465 1.00 95.75 224 LYS A O 1
ATOM 1703 N N . TRP A 1 225 ? 13.592 3.421 -4.830 1.00 96.75 225 TRP A N 1
ATOM 1704 C CA . TRP A 1 225 ? 12.381 3.372 -4.000 1.00 96.75 225 TRP A CA 1
ATOM 1705 C C . TRP A 1 225 ? 12.444 4.353 -2.830 1.00 96.75 225 TRP A C 1
ATOM 1707 O O . TRP A 1 225 ? 11.461 5.025 -2.532 1.00 96.75 225 TRP A O 1
ATOM 1717 N N . MET A 1 226 ? 13.603 4.455 -2.172 1.00 95.00 226 MET A N 1
ATOM 1718 C CA . MET A 1 226 ? 13.804 5.374 -1.052 1.00 95.00 226 MET A CA 1
ATOM 1719 C C . MET A 1 226 ? 13.662 6.840 -1.472 1.00 95.00 226 MET A C 1
ATOM 1721 O O . MET A 1 226 ? 13.064 7.629 -0.736 1.00 95.00 226 MET A O 1
ATOM 1725 N N . THR A 1 227 ? 14.196 7.186 -2.645 1.00 95.25 227 THR A N 1
ATOM 1726 C CA . THR A 1 227 ? 14.088 8.524 -3.233 1.00 95.25 227 THR A CA 1
ATOM 1727 C C . THR A 1 227 ? 12.654 8.831 -3.647 1.00 95.25 227 THR A C 1
ATOM 1729 O O . THR A 1 227 ? 12.126 9.859 -3.235 1.00 95.25 227 THR A O 1
ATOM 1732 N N . GLU A 1 228 ? 12.001 7.928 -4.384 1.00 96.31 228 GLU A N 1
ATOM 1733 C CA . GLU A 1 228 ? 10.617 8.096 -4.852 1.00 96.31 228 GLU A CA 1
ATOM 1734 C C . GLU A 1 228 ? 9.644 8.329 -3.688 1.00 96.31 228 GLU A C 1
ATOM 1736 O O . GLU A 1 228 ? 8.808 9.231 -3.702 1.00 96.31 228 GLU A O 1
ATOM 1741 N N . LEU A 1 229 ? 9.782 7.531 -2.627 1.00 95.31 229 LEU A N 1
ATOM 1742 C CA . LEU A 1 229 ? 8.955 7.661 -1.432 1.00 95.31 229 LEU A CA 1
ATOM 1743 C C . LEU A 1 229 ? 9.409 8.786 -0.501 1.00 95.31 229 LEU A C 1
ATOM 1745 O O . LEU A 1 229 ? 8.737 9.036 0.496 1.00 95.31 229 LEU A O 1
ATOM 1749 N N . ASN A 1 230 ? 10.525 9.458 -0.798 1.00 94.19 230 ASN A N 1
ATOM 1750 C CA . ASN A 1 230 ? 11.117 10.506 0.027 1.00 94.19 230 ASN A CA 1
ATOM 1751 C C . ASN A 1 230 ? 11.258 10.069 1.501 1.00 94.19 230 ASN A C 1
ATOM 1753 O O . ASN A 1 230 ? 10.798 10.746 2.423 1.00 94.19 230 ASN A O 1
ATOM 1757 N N . ILE A 1 231 ? 11.850 8.891 1.739 1.00 92.12 231 ILE A N 1
ATOM 1758 C CA . ILE A 1 231 ? 11.957 8.335 3.102 1.00 92.12 231 ILE A CA 1
ATOM 1759 C C . ILE A 1 231 ? 13.137 8.914 3.899 1.00 92.12 231 ILE A C 1
ATOM 1761 O O . ILE A 1 231 ? 13.124 8.887 5.130 1.00 92.12 231 ILE A O 1
ATOM 1765 N N . TYR A 1 232 ? 14.139 9.465 3.212 1.00 87.81 232 TYR A N 1
ATOM 1766 C CA . TYR A 1 232 ? 15.306 10.146 3.783 1.00 87.81 232 TYR A CA 1
ATOM 1767 C C . TYR A 1 232 ? 15.457 11.531 3.156 1.00 87.81 232 TYR A C 1
ATOM 1769 O O . TYR A 1 232 ? 14.891 11.796 2.098 1.00 87.81 232 TYR A O 1
ATOM 1777 N N . ASN A 1 233 ? 16.177 12.431 3.826 1.00 76.88 233 ASN A N 1
ATOM 1778 C CA . ASN A 1 233 ? 16.594 13.670 3.177 1.00 76.88 233 ASN A CA 1
ATOM 1779 C C . ASN A 1 233 ? 17.605 13.313 2.072 1.00 76.88 233 ASN A C 1
ATOM 1781 O O . ASN A 1 233 ? 18.401 12.391 2.253 1.00 76.88 233 ASN A O 1
ATOM 1785 N N . THR A 1 234 ? 17.583 14.009 0.938 1.00 63.91 234 THR A N 1
ATOM 1786 C CA . THR A 1 234 ? 18.436 13.707 -0.226 1.00 63.91 234 THR A CA 1
ATOM 1787 C C . THR A 1 234 ? 19.927 13.702 0.122 1.00 63.91 234 THR A C 1
ATOM 1789 O O . THR A 1 234 ? 20.660 12.860 -0.391 1.00 63.91 234 THR A O 1
ATOM 1792 N N . ALA A 1 235 ? 20.355 14.540 1.072 1.00 61.91 235 ALA A N 1
ATOM 1793 C CA . ALA A 1 235 ? 21.725 14.563 1.593 1.00 61.91 235 ALA A CA 1
ATOM 1794 C C . ALA A 1 235 ? 22.164 13.257 2.290 1.00 61.91 235 ALA A C 1
ATOM 1796 O O . ALA A 1 235 ? 23.349 12.967 2.368 1.00 61.91 235 ALA A O 1
ATOM 1797 N N . SER A 1 236 ? 21.232 12.445 2.795 1.00 61.16 236 SER A N 1
ATOM 1798 C CA . SER A 1 236 ? 21.545 11.195 3.505 1.00 61.16 236 SER A CA 1
ATOM 1799 C C . SER A 1 236 ? 21.698 9.982 2.576 1.00 61.16 236 SER A C 1
ATOM 1801 O O . SER A 1 236 ? 22.076 8.909 3.035 1.00 61.16 236 SER A O 1
ATOM 1803 N N . LEU A 1 237 ? 21.373 10.118 1.284 1.00 60.34 237 LEU A N 1
ATOM 1804 C CA . LEU A 1 237 ? 21.380 9.022 0.303 1.00 60.34 237 LEU A CA 1
ATOM 1805 C C . LEU A 1 237 ? 22.626 9.016 -0.604 1.00 60.34 237 LEU A C 1
ATOM 1807 O O . LEU A 1 237 ? 22.875 8.009 -1.276 1.00 60.34 237 LEU A O 1
ATOM 1811 N N . SER A 1 238 ? 23.400 10.108 -0.629 1.00 58.22 238 SER A N 1
ATOM 1812 C CA . SER A 1 238 ? 24.609 10.253 -1.454 1.00 58.22 238 SER A CA 1
ATOM 1813 C C . SER A 1 238 ? 25.836 9.533 -0.890 1.00 58.22 238 SER A C 1
ATOM 1815 O O . SER A 1 238 ? 26.763 9.279 -1.645 1.00 58.22 238 SER A O 1
ATOM 1817 N N . GLY A 1 239 ? 25.831 9.121 0.382 1.00 53.31 239 GLY A N 1
ATOM 1818 C CA . GLY A 1 239 ? 26.961 8.405 0.988 1.00 53.31 239 GLY A CA 1
ATOM 1819 C C . GLY A 1 239 ? 28.189 9.275 1.277 1.00 53.31 239 GLY A C 1
ATOM 1820 O O . GLY A 1 239 ? 29.194 8.732 1.716 1.00 53.31 239 GLY A O 1
ATOM 1821 N N . ASP A 1 240 ? 28.094 10.592 1.084 1.00 39.69 240 ASP A N 1
ATOM 1822 C CA . ASP A 1 240 ? 29.121 11.548 1.498 1.00 39.69 240 ASP A CA 1
ATOM 1823 C C . ASP A 1 240 ? 28.869 11.958 2.959 1.00 39.69 240 ASP A C 1
ATOM 1825 O O . ASP A 1 240 ? 28.157 12.926 3.244 1.00 39.69 240 ASP A O 1
ATOM 1829 N N . GLN A 1 241 ? 29.419 11.175 3.889 1.00 38.16 241 GLN A N 1
ATOM 1830 C CA . GLN A 1 241 ? 29.802 11.623 5.231 1.00 38.16 241 GLN A CA 1
ATOM 1831 C C . GLN A 1 241 ? 31.231 11.183 5.513 1.00 38.16 241 GLN A C 1
ATOM 1833 O O . GLN A 1 241 ? 31.543 10.007 5.219 1.00 38.16 241 GLN A O 1
#